Protein AF-A0A967PWU4-F1 (afdb_monomer)

Nearest PDB structures (foldseek):
  6h6x-assembly1_A  TM=9.532E-01  e=5.256E-18  Pelotomaculum thermopropionicum SI
  6h6v-assembly1_C  TM=9.505E-01  e=5.583E-18  Pelotomaculum thermopropionicum SI
  6h6x-assembly1_B  TM=9.467E-01  e=8.023E-18  Pelotomaculum thermopropionicum SI
  2idb-assembly1_A-2  TM=8.814E-01  e=6.885E-13  Escherichia coli K-12
  5m1b-assembly1_B  TM=8.620E-01  e=1.923E-12  Escherichia coli CFT073

Solvent-accessible surface area (backbone atoms only — not comparable to full-atom values): 11303 Å² total; per-residue (Å²): 102,39,45,87,70,61,77,89,38,66,71,46,47,57,44,59,70,40,98,59,45,55,48,72,40,73,45,72,50,76,30,36,64,61,68,49,46,55,34,23,69,37,42,90,64,99,63,64,36,60,58,49,18,11,60,75,67,75,43,81,67,62,62,39,74,49,93,87,29,100,46,82,38,64,63,74,36,20,33,38,43,28,26,36,36,26,59,72,48,59,34,78,28,68,64,40,68,28,56,81,68,45,72,44,75,62,42,78,15,27,24,56,47,78,74,45,74,52,67,46,89,88,55,56,90,60,82,76,62,62,40,37,68,68,39,25,36,34,62,36,24,69,38,40,38,65,56,47,30,57,59,45,30,75,79,37,78,67,42,44,59,46,45,49,63,94,41,52,38,28,33,38,40,39,48,66,78,87,85,56,93,60,52,52,59,54,47,42,54,49,50,40,69,71,37,94,58,34,76,43,64,49,96

Radius of gyration: 19.44 Å; Cα contacts (8 Å, |Δi|>4): 378; chains: 1; bounding box: 46×37×58 Å

pLDDT: mean 94.19, std 4.53, range [63.12, 98.75]

Mean predicted aligned error: 3.79 Å

Sequence (203 aa):
FGFNVNEWRDVGTFWKSREDPDAPFPIALAMGLDPALMIAAGVKTPVDELFIAGAIRGRGIEVCRGRTVDVDIPAAAEIVVEGLLHPAQREMEGPLAEFHGYHGEAWNSPTFEVTCISWRDDPIYQTIIPGWYEHVYIGNVLPREPLLRRFVRHLDPSAEVHIPPYGNGFLALIQIERDNPGTPKNLAMAAMAAHINIRNVIV

Foldseek 3Di:
DFDDDDCPDVLVVVLCPDPDSQDWDKDKDFFPDDVLLLLLVLADDPDPSQVSSCVVVVHGFDWDADPPDRDTHRPPGAKMWIWTWGQNAWDWDDQDAALLRDTDDIDGGTDTDTDDMDGDVPGDGDDDDHNDQVCLCSNAFSNPQVQLQVQLCVLPVQWHKGDDSNCSNQEIEIDGDDDDPCSQVVSQVRSCVRDVRHHYYHD

Secondary structure (DSSP, 8-state):
-B----TTSHHHHHHHTSS-TTS-EEEEEEES--HHHHHHTT--SSS-HHHHHHHHHTSPPPEEE-SSSS-EEETT-SEEEEEEEEEEEEEEE---B-TTSSBPPPEEEEEEEEEEEEE-SS-------TTSHHHHIIIIITTTHHHHHHHHHTT-TT-EEE--GGGTTSEEEEE-----TTHHHHHHHHHHHH-TT--EEE-

Structure (mmCIF, N/CA/C/O backbone):
data_AF-A0A967PWU4-F1
#
_entry.id   AF-A0A967PWU4-F1
#
loop_
_atom_site.group_PDB
_atom_site.id
_atom_site.type_symbol
_atom_site.label_atom_id
_atom_site.label_alt_id
_atom_site.label_comp_id
_atom_site.label_asym_id
_atom_site.label_entity_id
_atom_site.label_seq_id
_atom_site.pdbx_PDB_ins_code
_atom_site.Cartn_x
_atom_site.Cartn_y
_atom_site.Cartn_z
_atom_site.occupancy
_atom_site.B_iso_or_equiv
_atom_site.auth_seq_id
_atom_site.auth_comp_id
_atom_site.auth_asym_id
_atom_site.auth_atom_id
_atom_site.pdbx_PDB_model_num
ATOM 1 N N . PHE A 1 1 ? 15.150 8.644 -14.746 1.00 63.12 1 PHE A N 1
ATOM 2 C CA . PHE A 1 1 ? 13.848 8.921 -14.096 1.00 63.12 1 PHE A CA 1
ATOM 3 C C . PHE A 1 1 ? 13.925 8.408 -12.672 1.00 63.12 1 PHE A C 1
ATOM 5 O O . PHE A 1 1 ? 14.235 7.231 -12.485 1.00 63.12 1 PHE A O 1
ATOM 12 N N . GLY A 1 2 ? 13.709 9.286 -11.690 1.00 77.56 2 GLY A N 1
ATOM 13 C CA . GLY A 1 2 ? 13.723 8.921 -10.276 1.00 77.56 2 GLY A CA 1
ATOM 14 C C . GLY A 1 2 ? 12.474 8.133 -9.882 1.00 77.56 2 GLY A C 1
ATOM 15 O O . GLY A 1 2 ? 11.369 8.443 -10.313 1.00 77.56 2 GLY A O 1
ATOM 16 N N . PHE A 1 3 ? 12.653 7.104 -9.065 1.00 87.50 3 PHE A N 1
ATOM 17 C CA . PHE A 1 3 ? 11.601 6.251 -8.534 1.00 87.50 3 PHE A CA 1
ATOM 18 C C . PHE A 1 3 ? 11.569 6.414 -7.015 1.00 87.50 3 PHE A C 1
ATOM 20 O O . PHE A 1 3 ? 12.494 6.004 -6.305 1.00 87.50 3 PHE A O 1
ATOM 27 N N . ASN A 1 4 ? 10.526 7.077 -6.518 1.00 88.00 4 ASN A N 1
ATOM 28 C CA . ASN A 1 4 ? 10.425 7.424 -5.110 1.00 88.00 4 ASN A CA 1
ATOM 29 C C . ASN A 1 4 ? 10.188 6.169 -4.261 1.00 88.00 4 ASN A C 1
ATOM 31 O O . ASN A 1 4 ? 9.154 5.510 -4.373 1.00 88.00 4 ASN A O 1
ATOM 35 N N . VAL A 1 5 ? 11.143 5.853 -3.389 1.00 85.81 5 VAL A N 1
ATOM 36 C CA . VAL A 1 5 ? 10.981 4.815 -2.369 1.00 85.81 5 VAL A CA 1
ATOM 37 C C . VAL A 1 5 ? 11.255 5.431 -1.022 1.00 85.81 5 VAL A C 1
ATOM 39 O O . VAL A 1 5 ? 12.375 5.836 -0.708 1.00 85.81 5 VAL A O 1
ATOM 42 N N . ASN A 1 6 ? 10.213 5.466 -0.206 1.00 81.31 6 ASN A N 1
ATOM 43 C CA . ASN A 1 6 ? 10.332 5.922 1.160 1.00 81.31 6 ASN A CA 1
ATOM 44 C C . ASN A 1 6 ? 11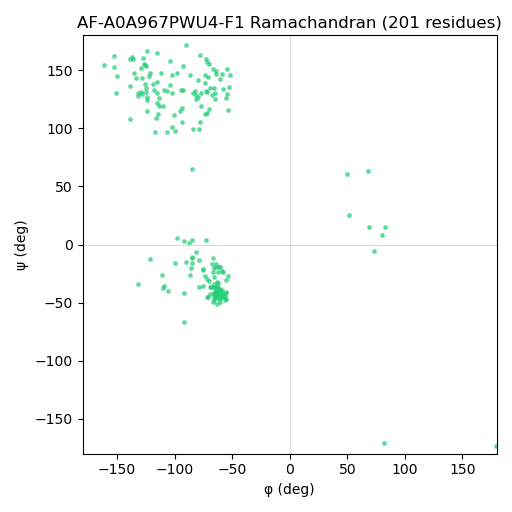.182 4.924 1.969 1.00 81.31 6 ASN A C 1
ATOM 46 O O . ASN A 1 6 ? 10.919 3.720 1.972 1.00 81.31 6 ASN A O 1
ATOM 50 N N . GLU A 1 7 ? 12.198 5.434 2.665 1.00 73.12 7 GLU A N 1
ATOM 51 C CA . GLU A 1 7 ? 13.259 4.644 3.301 1.00 73.12 7 GLU A CA 1
ATOM 52 C C . GLU A 1 7 ? 12.777 3.671 4.384 1.00 73.12 7 GLU A C 1
ATOM 54 O O . GLU A 1 7 ? 13.507 2.734 4.713 1.00 73.12 7 GLU A O 1
ATOM 59 N N . TRP A 1 8 ? 11.571 3.897 4.914 1.00 77.00 8 TRP A N 1
ATOM 60 C CA . TRP A 1 8 ? 10.933 3.108 5.973 1.00 77.00 8 TRP A CA 1
ATOM 61 C C . TRP A 1 8 ? 9.934 2.063 5.450 1.00 77.00 8 TRP A C 1
ATOM 63 O O . TRP A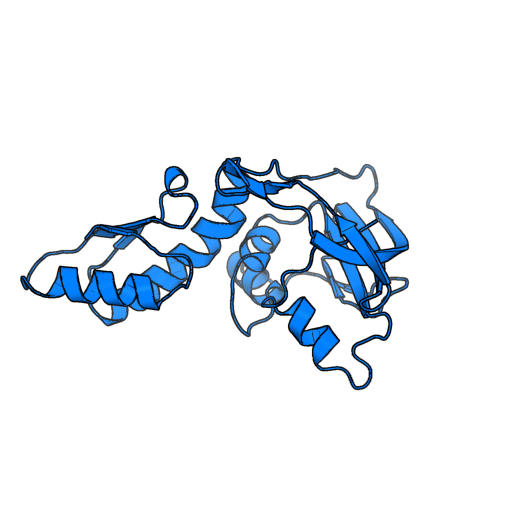 1 8 ? 9.197 1.475 6.247 1.00 77.00 8 TRP A O 1
ATOM 73 N N . ARG A 1 9 ? 9.820 1.896 4.126 1.00 88.12 9 ARG A N 1
ATOM 74 C CA . ARG A 1 9 ? 8.942 0.902 3.488 1.00 88.12 9 ARG A CA 1
ATOM 75 C C . ARG A 1 9 ? 9.690 -0.397 3.222 1.00 88.12 9 ARG A C 1
ATOM 77 O O . ARG A 1 9 ? 10.900 -0.388 3.009 1.00 88.12 9 ARG A O 1
ATOM 84 N N . ASP A 1 10 ? 8.945 -1.496 3.177 1.00 91.12 10 ASP A N 1
ATOM 85 C CA . ASP A 1 10 ? 9.517 -2.844 3.127 1.00 91.12 10 ASP A CA 1
ATOM 86 C C . ASP A 1 10 ? 10.356 -3.090 1.869 1.00 91.12 10 ASP A C 1
ATOM 88 O O . ASP A 1 10 ? 11.413 -3.699 1.969 1.00 91.12 10 ASP A O 1
ATOM 92 N N . VAL A 1 11 ? 10.004 -2.491 0.726 1.00 90.62 11 VAL A N 1
ATOM 93 C CA . VAL A 1 11 ? 10.849 -2.505 -0.487 1.00 90.62 11 VAL A CA 1
ATOM 94 C C . VAL A 1 11 ? 12.253 -1.948 -0.215 1.00 90.62 11 VAL A C 1
ATOM 96 O O . VAL A 1 11 ? 13.251 -2.549 -0.615 1.00 90.62 11 VAL A O 1
ATOM 99 N N . GLY A 1 12 ? 12.342 -0.824 0.503 1.00 89.62 12 GLY A N 1
ATOM 100 C CA . GLY A 1 12 ? 13.620 -0.239 0.903 1.00 89.62 12 GLY A CA 1
ATOM 101 C C . GLY A 1 12 ? 14.371 -1.131 1.892 1.00 89.62 12 GLY A C 1
ATOM 102 O O . GLY A 1 12 ? 15.591 -1.246 1.812 1.00 89.62 12 GLY A O 1
ATOM 103 N N . THR A 1 13 ? 13.655 -1.804 2.795 1.00 90.88 13 THR A N 1
ATOM 104 C CA . THR A 1 13 ? 14.232 -2.810 3.700 1.00 90.88 13 THR A CA 1
ATOM 105 C C . THR A 1 13 ? 14.804 -4.000 2.926 1.00 90.88 13 THR A C 1
ATOM 107 O O . THR A 1 13 ? 15.929 -4.417 3.201 1.00 90.88 13 THR A O 1
ATOM 110 N N . PHE A 1 14 ? 14.077 -4.522 1.934 1.00 91.25 14 PHE A N 1
ATOM 111 C CA . PHE A 1 14 ? 14.482 -5.690 1.153 1.00 91.25 14 PHE A CA 1
ATOM 112 C C . PHE A 1 14 ? 15.792 -5.451 0.418 1.00 91.25 14 PHE A C 1
ATOM 114 O O . PHE A 1 14 ? 16.715 -6.251 0.573 1.00 91.25 14 PHE A O 1
ATOM 121 N N . TRP A 1 15 ? 15.938 -4.341 -0.309 1.00 90.19 15 TRP A N 1
ATOM 122 C CA . TRP A 1 15 ? 17.206 -4.100 -0.995 1.00 90.19 15 TRP A CA 1
ATOM 123 C C . TRP A 1 15 ? 18.347 -3.809 -0.014 1.00 90.19 15 TRP A C 1
ATOM 125 O O . TRP A 1 15 ? 19.457 -4.282 -0.238 1.00 90.19 15 TRP A O 1
ATOM 135 N N . LYS A 1 16 ? 18.090 -3.091 1.095 1.00 91.31 16 LYS A N 1
ATOM 136 C CA . LYS A 1 16 ? 19.123 -2.759 2.098 1.00 91.31 16 LYS A CA 1
ATOM 137 C C . LYS A 1 16 ? 19.630 -3.994 2.839 1.00 91.31 16 LYS A C 1
ATOM 139 O O . LYS A 1 16 ? 20.727 -3.963 3.381 1.00 91.31 16 LYS A O 1
ATOM 144 N N . SER A 1 17 ? 18.828 -5.056 2.888 1.00 92.56 17 SER A N 1
ATOM 145 C CA . SER A 1 17 ? 19.173 -6.316 3.555 1.00 92.56 17 SER A CA 1
ATOM 146 C C . SER A 1 17 ? 20.052 -7.257 2.722 1.00 92.56 17 SER A C 1
ATOM 148 O O . SER A 1 17 ? 20.488 -8.289 3.231 1.00 92.56 17 SER A O 1
ATOM 150 N N . ARG A 1 18 ? 20.305 -6.930 1.448 1.00 93.69 18 ARG A N 1
ATOM 151 C CA . ARG A 1 18 ? 21.159 -7.726 0.556 1.00 93.69 18 ARG A CA 1
ATOM 152 C C . ARG A 1 18 ? 22.631 -7.582 0.940 1.00 93.69 18 ARG A C 1
ATOM 154 O O . ARG A 1 18 ? 23.023 -6.610 1.575 1.00 93.69 18 ARG A O 1
ATOM 161 N N . GLU A 1 19 ? 23.444 -8.544 0.505 1.00 95.44 19 GLU A N 1
ATOM 162 C CA . GLU A 1 19 ? 24.902 -8.507 0.693 1.00 95.44 19 GLU A CA 1
ATOM 163 C C . GLU A 1 19 ? 25.539 -7.264 0.054 1.00 95.44 19 GLU A C 1
ATOM 165 O O . GLU A 1 19 ? 26.411 -6.644 0.657 1.00 95.44 19 GLU A O 1
ATOM 170 N N . ASP A 1 20 ? 25.045 -6.873 -1.124 1.00 95.62 20 ASP A N 1
ATOM 171 C CA . ASP A 1 20 ? 25.377 -5.613 -1.789 1.00 95.62 20 ASP A CA 1
ATOM 172 C C . ASP A 1 20 ? 24.110 -4.740 -1.918 1.00 95.62 20 ASP A C 1
ATOM 174 O O . ASP A 1 20 ? 23.299 -4.953 -2.830 1.00 95.62 20 ASP A O 1
ATOM 178 N N . PRO A 1 21 ? 23.896 -3.789 -0.986 1.00 93.69 21 PRO A N 1
ATOM 179 C CA . PRO A 1 21 ? 22.768 -2.858 -1.017 1.00 93.69 21 PRO A CA 1
ATOM 180 C C . PRO A 1 21 ? 22.778 -1.867 -2.186 1.00 93.69 21 PRO A C 1
ATOM 182 O O . PRO A 1 21 ? 21.728 -1.298 -2.491 1.00 93.69 21 PRO A O 1
ATOM 185 N N . ASP A 1 22 ? 23.936 -1.639 -2.809 1.00 94.12 22 ASP A N 1
ATOM 186 C CA . ASP A 1 22 ? 24.108 -0.684 -3.907 1.00 94.12 22 ASP A CA 1
ATOM 187 C C . ASP A 1 22 ? 23.877 -1.336 -5.279 1.00 94.12 22 ASP A C 1
ATOM 189 O O . ASP A 1 22 ? 23.657 -0.638 -6.276 1.00 94.12 22 ASP A O 1
ATOM 193 N N . ALA A 1 23 ? 23.868 -2.673 -5.333 1.00 95.31 23 ALA A N 1
ATOM 194 C CA . ALA A 1 23 ? 23.586 -3.433 -6.540 1.00 95.31 23 ALA A CA 1
ATOM 195 C C . ALA A 1 23 ? 22.145 -3.221 -7.051 1.00 95.31 23 ALA A C 1
ATOM 197 O O . ALA A 1 23 ? 21.205 -3.088 -6.255 1.00 95.31 23 ALA A O 1
ATOM 198 N N . PRO A 1 24 ? 21.925 -3.302 -8.381 1.00 95.88 24 PRO A N 1
ATOM 199 C CA . PRO A 1 24 ? 20.594 -3.189 -8.969 1.00 95.88 24 PRO A CA 1
ATOM 200 C C . PRO A 1 24 ? 19.593 -4.162 -8.326 1.00 95.88 24 PRO A C 1
ATOM 202 O O . PRO A 1 24 ? 19.911 -5.330 -8.062 1.00 95.88 24 PRO A O 1
ATOM 205 N N . PHE A 1 25 ? 18.388 -3.674 -8.032 1.00 96.12 25 PHE A N 1
ATOM 206 C CA . PHE A 1 25 ? 17.324 -4.398 -7.339 1.00 96.12 25 PHE A CA 1
ATOM 207 C C . PHE A 1 25 ? 16.134 -4.646 -8.279 1.00 96.12 25 PHE A C 1
ATOM 209 O O . PHE A 1 25 ? 15.551 -3.680 -8.777 1.00 96.12 25 PHE A O 1
ATOM 216 N N . PRO A 1 26 ? 15.768 -5.912 -8.554 1.00 96.62 26 PRO A N 1
ATOM 217 C CA . PRO A 1 26 ? 14.697 -6.230 -9.491 1.00 96.62 26 PRO A CA 1
ATOM 218 C C . PRO A 1 26 ? 13.323 -5.883 -8.911 1.00 96.62 26 PRO A C 1
ATOM 220 O O . PRO A 1 26 ? 13.003 -6.274 -7.790 1.00 96.62 26 PRO A O 1
ATOM 223 N N . ILE A 1 27 ? 12.499 -5.185 -9.693 1.00 96.44 27 ILE A N 1
ATOM 224 C CA . ILE A 1 27 ? 11.109 -4.866 -9.346 1.00 96.44 27 ILE A CA 1
ATOM 225 C C . ILE A 1 27 ? 10.186 -5.023 -10.559 1.00 96.44 27 ILE A C 1
ATOM 227 O O . ILE A 1 27 ? 10.624 -4.955 -11.710 1.00 96.44 27 ILE A O 1
ATOM 231 N N . ALA A 1 28 ? 8.890 -5.177 -10.289 1.00 97.44 28 ALA A N 1
ATOM 232 C CA . ALA A 1 28 ? 7.832 -5.105 -11.288 1.00 97.44 28 ALA A CA 1
ATOM 233 C C . ALA A 1 28 ? 6.735 -4.138 -10.822 1.00 97.44 28 ALA A C 1
ATOM 235 O O . ALA A 1 28 ? 6.256 -4.222 -9.691 1.00 97.44 28 ALA A O 1
ATOM 236 N N . LEU A 1 29 ? 6.336 -3.219 -11.698 1.00 97.25 29 LEU A N 1
ATOM 237 C CA . LEU A 1 29 ? 5.246 -2.273 -11.481 1.00 97.25 29 LEU A CA 1
ATOM 238 C C . LEU A 1 29 ? 4.009 -2.780 -12.210 1.00 97.25 29 LEU A C 1
ATOM 240 O O . LEU A 1 29 ? 3.982 -2.781 -13.439 1.00 97.25 29 LEU A O 1
ATOM 244 N N . ALA A 1 30 ? 2.994 -3.201 -11.463 1.00 97.88 30 ALA A N 1
ATOM 245 C CA . ALA A 1 30 ? 1.737 -3.681 -12.023 1.00 97.88 30 ALA A CA 1
ATOM 246 C C . ALA A 1 30 ? 0.645 -2.604 -11.914 1.00 97.88 30 ALA A C 1
ATOM 248 O O . ALA A 1 30 ? 0.431 -2.026 -10.848 1.00 97.88 30 ALA A O 1
ATOM 249 N N . MET A 1 31 ? -0.044 -2.335 -13.021 1.00 98.38 31 MET A N 1
ATOM 250 C CA . MET A 1 31 ? -1.093 -1.322 -13.163 1.00 98.38 31 MET A CA 1
ATOM 251 C C . MET A 1 31 ? -2.380 -1.960 -13.689 1.00 98.38 31 MET A C 1
ATOM 253 O O . MET A 1 31 ? -2.333 -2.977 -14.381 1.00 98.38 31 MET A O 1
ATOM 257 N N . GLY A 1 32 ? -3.528 -1.354 -13.371 1.00 97.81 32 GLY A N 1
ATOM 258 C CA . GLY A 1 32 ? -4.834 -1.933 -13.696 1.00 97.81 32 GLY A CA 1
ATOM 259 C C . GLY A 1 32 ? -5.078 -3.199 -12.883 1.00 97.81 32 GLY A C 1
ATOM 260 O O . GLY A 1 32 ? -5.106 -4.303 -13.418 1.00 97.81 32 GLY A O 1
ATOM 261 N N . LEU A 1 33 ? -5.147 -3.045 -11.562 1.00 97.44 33 LEU A N 1
ATOM 262 C CA . LEU A 1 33 ? -5.240 -4.161 -10.625 1.00 97.44 33 LEU A CA 1
ATOM 263 C C . LEU A 1 33 ? -6.659 -4.307 -10.083 1.00 97.44 33 LEU A C 1
ATOM 265 O O . LEU A 1 33 ? -7.434 -3.355 -10.021 1.00 97.44 33 LEU A O 1
ATOM 269 N N . ASP A 1 34 ? -6.972 -5.509 -9.599 1.00 96.62 34 ASP A N 1
ATOM 270 C CA . ASP A 1 34 ? -8.144 -5.719 -8.757 1.00 96.62 34 ASP A CA 1
ATOM 271 C C . ASP A 1 34 ? -8.091 -4.740 -7.552 1.00 96.62 34 ASP A C 1
ATOM 273 O O . ASP A 1 34 ? -7.078 -4.705 -6.847 1.00 96.62 34 ASP A O 1
ATOM 277 N N . PRO A 1 35 ? -9.159 -3.973 -7.248 1.00 95.44 35 PRO A N 1
ATOM 278 C CA . PRO A 1 35 ? -9.165 -3.035 -6.122 1.00 95.44 35 PRO A CA 1
ATOM 279 C C . PRO A 1 35 ? -8.778 -3.647 -4.765 1.00 95.44 35 PRO A C 1
ATOM 281 O O . PRO A 1 35 ? -8.249 -2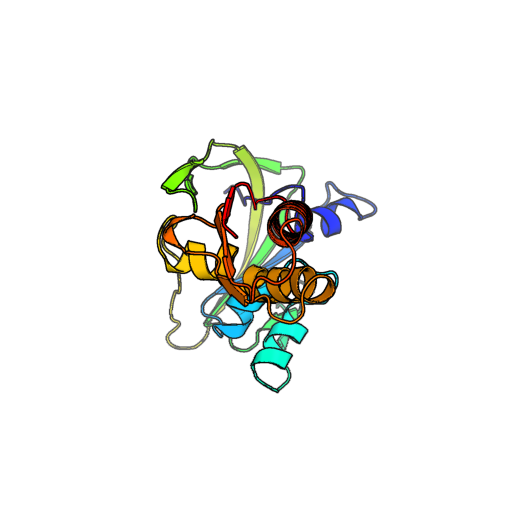.943 -3.908 1.00 95.44 35 PRO A O 1
ATOM 284 N N . ALA A 1 36 ? -9.000 -4.950 -4.546 1.00 96.31 36 ALA A N 1
ATOM 285 C CA . ALA A 1 36 ? -8.545 -5.630 -3.333 1.00 96.31 36 ALA A CA 1
ATOM 286 C C . ALA A 1 36 ? -7.015 -5.673 -3.224 1.00 96.31 36 ALA A C 1
ATOM 288 O O . ALA A 1 36 ? -6.498 -5.516 -2.121 1.00 96.31 36 ALA A O 1
ATOM 289 N N . LEU A 1 37 ? -6.298 -5.832 -4.344 1.00 97.19 37 LEU A N 1
ATOM 290 C CA . LEU A 1 37 ? -4.835 -5.745 -4.382 1.00 97.19 37 LEU A CA 1
ATOM 291 C C . LEU A 1 37 ? -4.362 -4.334 -4.053 1.00 97.19 37 LEU A C 1
ATOM 293 O O . LEU A 1 37 ? -3.442 -4.171 -3.260 1.00 97.19 37 LEU A O 1
ATOM 297 N N . MET A 1 38 ? -5.027 -3.316 -4.601 1.00 96.25 38 MET A N 1
ATOM 298 C CA . MET A 1 38 ? -4.678 -1.922 -4.321 1.00 96.25 38 MET A CA 1
ATOM 299 C C . MET A 1 38 ? -4.865 -1.571 -2.840 1.00 96.25 38 MET A C 1
ATOM 301 O O . MET A 1 38 ? -4.004 -0.931 -2.245 1.00 96.25 38 MET A O 1
ATOM 305 N N . ILE A 1 39 ? -5.965 -2.022 -2.226 1.00 95.62 39 ILE A N 1
ATOM 306 C CA . ILE A 1 39 ? -6.215 -1.844 -0.788 1.00 95.62 39 ILE A CA 1
ATOM 307 C C . ILE A 1 39 ? -5.174 -2.608 0.036 1.00 95.62 39 ILE A C 1
ATOM 309 O O . ILE A 1 39 ? -4.622 -2.051 0.983 1.00 95.62 39 ILE A O 1
ATOM 313 N N . ALA A 1 40 ? -4.900 -3.866 -0.321 1.00 96.31 40 ALA A N 1
ATOM 314 C CA . ALA A 1 40 ? -3.940 -4.709 0.381 1.00 96.31 40 ALA A CA 1
ATOM 315 C C . ALA A 1 40 ? -2.521 -4.126 0.353 1.00 96.31 40 ALA A C 1
ATOM 317 O O . ALA A 1 40 ? -1.885 -4.081 1.400 1.00 96.31 40 ALA A O 1
ATOM 318 N N . ALA A 1 41 ? -2.078 -3.589 -0.788 1.00 94.88 41 ALA A N 1
ATOM 319 C CA . ALA A 1 41 ? -0.776 -2.933 -0.954 1.00 94.88 41 ALA A CA 1
ATOM 320 C C . ALA A 1 41 ? -0.577 -1.704 -0.040 1.00 94.88 41 ALA A C 1
ATOM 322 O O . ALA A 1 41 ? 0.547 -1.260 0.188 1.00 94.88 41 ALA A O 1
ATOM 323 N N . GLY A 1 42 ? -1.662 -1.129 0.491 1.00 92.38 42 GLY A N 1
ATOM 324 C CA . GLY A 1 42 ? -1.604 -0.046 1.473 1.00 92.38 42 GLY A CA 1
ATOM 325 C C . GLY A 1 42 ? -1.444 -0.514 2.927 1.00 92.38 42 GLY A C 1
ATOM 326 O O . GLY A 1 42 ? -1.221 0.320 3.813 1.00 92.38 42 GLY A O 1
ATOM 327 N N . VAL A 1 43 ? -1.594 -1.813 3.208 1.00 92.44 43 VAL A N 1
ATOM 328 C CA . VAL A 1 43 ? -1.591 -2.374 4.567 1.00 92.44 43 VAL A CA 1
ATOM 329 C C . VAL A 1 43 ? -0.159 -2.547 5.056 1.00 92.44 43 VAL A C 1
ATOM 331 O O . VAL A 1 43 ? 0.662 -3.170 4.403 1.00 92.44 43 VAL A O 1
ATOM 334 N N . LYS A 1 44 ? 0.145 -2.034 6.253 1.00 87.44 44 LYS A N 1
ATOM 335 C CA . LYS A 1 44 ? 1.458 -2.224 6.883 1.00 87.44 44 LYS A CA 1
ATOM 336 C C . LYS A 1 44 ? 1.434 -3.441 7.807 1.00 87.44 44 LYS A C 1
ATOM 338 O O . LYS A 1 44 ? 0.871 -3.370 8.899 1.00 87.44 44 LYS A O 1
ATOM 343 N N . THR A 1 45 ? 2.038 -4.544 7.381 1.00 88.94 45 THR A N 1
ATOM 344 C CA . THR A 1 45 ? 2.053 -5.823 8.109 1.00 88.94 45 THR A CA 1
ATOM 345 C C . THR A 1 45 ? 3.191 -6.711 7.593 1.00 88.94 45 THR A C 1
ATOM 347 O O . THR A 1 45 ? 3.566 -6.571 6.439 1.00 88.94 45 THR A O 1
ATOM 350 N N . PRO A 1 46 ? 3.737 -7.650 8.389 1.00 89.75 46 PRO A N 1
ATOM 351 C CA . PRO A 1 46 ? 4.738 -8.612 7.906 1.00 89.75 46 PRO A CA 1
ATOM 352 C C . PRO A 1 46 ? 4.169 -9.708 6.981 1.00 89.75 46 PRO A C 1
ATOM 354 O O . PRO A 1 46 ? 4.875 -10.654 6.644 1.00 89.75 46 PRO A O 1
ATOM 357 N N . VAL A 1 47 ? 2.879 -9.644 6.647 1.00 93.56 47 VAL A N 1
ATOM 358 C CA . VAL A 1 47 ? 2.195 -10.619 5.790 1.00 93.56 47 VAL A CA 1
ATOM 359 C C . VAL A 1 47 ? 2.206 -10.095 4.362 1.00 93.56 47 VAL A C 1
ATOM 361 O O . VAL A 1 47 ? 1.824 -8.950 4.154 1.00 93.56 47 VAL A O 1
ATOM 364 N N . ASP A 1 48 ? 2.565 -10.951 3.408 1.00 95.19 48 ASP A N 1
ATOM 365 C CA . ASP A 1 48 ? 2.503 -10.634 1.979 1.00 95.19 48 ASP A CA 1
ATOM 366 C C . ASP A 1 48 ? 1.083 -10.193 1.572 1.00 95.19 48 ASP A C 1
ATOM 368 O O . ASP A 1 48 ? 0.071 -10.860 1.836 1.00 95.19 48 ASP A O 1
ATOM 372 N N . GLU A 1 49 ? 1.017 -9.022 0.949 1.00 96.38 49 GLU A N 1
ATOM 373 C CA . GLU A 1 49 ? -0.195 -8.319 0.564 1.00 96.38 49 GLU A CA 1
ATOM 374 C C . GLU A 1 49 ? -1.042 -9.104 -0.447 1.00 96.38 49 GLU A C 1
ATOM 376 O O . GLU A 1 49 ? -2.269 -8.951 -0.464 1.00 96.38 49 GLU A O 1
ATOM 381 N N . LEU A 1 50 ? -0.453 -10.022 -1.220 1.00 97.19 50 LEU A N 1
ATOM 382 C CA . LEU A 1 50 ? -1.197 -10.943 -2.085 1.00 97.19 50 LEU A CA 1
ATOM 383 C C . LEU A 1 50 ? -2.126 -11.856 -1.274 1.00 97.19 50 LEU A C 1
ATOM 385 O O . LEU A 1 50 ? -3.264 -12.102 -1.689 1.00 97.19 50 LEU A O 1
ATOM 389 N N . PHE A 1 51 ? -1.704 -12.313 -0.089 1.00 97.12 51 PHE A N 1
ATOM 390 C CA . PHE A 1 51 ? -2.570 -13.104 0.792 1.00 97.12 51 PHE A CA 1
ATOM 391 C C . PHE A 1 51 ? -3.706 -12.270 1.370 1.00 97.12 51 PHE A C 1
ATOM 393 O O . PHE A 1 51 ? -4.824 -12.767 1.503 1.00 97.12 51 PHE A O 1
ATOM 400 N N . ILE A 1 52 ? -3.452 -11.001 1.689 1.00 96.88 52 ILE A N 1
ATOM 401 C CA . ILE A 1 52 ? -4.479 -10.086 2.201 1.00 96.88 52 ILE A CA 1
ATOM 402 C C . ILE A 1 52 ? -5.531 -9.836 1.120 1.00 96.88 52 ILE A C 1
ATOM 404 O O . ILE A 1 52 ? -6.727 -9.975 1.380 1.00 96.88 52 ILE A O 1
ATOM 408 N N . ALA A 1 53 ? -5.099 -9.536 -0.106 1.00 97.56 53 ALA A N 1
ATOM 409 C CA . ALA A 1 53 ? -5.991 -9.375 -1.248 1.00 97.56 53 ALA A CA 1
ATOM 410 C C . ALA A 1 53 ? -6.805 -10.650 -1.510 1.00 97.56 53 ALA A C 1
ATOM 412 O O . ALA A 1 53 ? -8.020 -10.583 -1.724 1.00 97.56 53 ALA A O 1
ATOM 413 N N . GLY A 1 54 ? -6.162 -11.817 -1.420 1.00 97.81 54 GLY A N 1
ATOM 414 C CA . GLY A 1 54 ? -6.833 -13.103 -1.561 1.00 97.81 54 GLY A CA 1
ATOM 415 C C . GLY A 1 54 ? -7.864 -13.368 -0.459 1.00 97.81 54 GLY A C 1
ATOM 416 O O . GLY A 1 54 ? -8.971 -13.826 -0.739 1.00 97.81 54 GLY A O 1
ATOM 417 N N . ALA A 1 55 ? -7.560 -12.998 0.787 1.00 96.88 55 ALA A N 1
ATOM 418 C CA . ALA A 1 55 ? -8.495 -13.086 1.907 1.00 96.88 55 ALA A CA 1
ATOM 419 C C . ALA A 1 55 ? -9.709 -12.160 1.719 1.00 96.88 55 ALA A C 1
ATOM 421 O O . ALA A 1 55 ? -10.837 -12.588 1.954 1.00 96.88 55 ALA A O 1
ATOM 422 N N . ILE A 1 56 ? -9.504 -10.931 1.227 1.00 96.12 56 ILE A N 1
ATOM 423 C CA . ILE A 1 56 ? -10.594 -9.998 0.879 1.00 96.12 56 ILE A CA 1
ATOM 424 C C . ILE A 1 56 ? -11.488 -10.591 -0.220 1.00 96.12 56 ILE A C 1
ATOM 426 O O . ILE A 1 56 ? -12.708 -10.425 -0.189 1.00 96.12 56 ILE A O 1
ATOM 430 N N . ARG A 1 57 ? -10.898 -11.278 -1.204 1.00 96.81 57 ARG A N 1
ATOM 431 C CA . ARG A 1 57 ? -11.624 -11.895 -2.325 1.00 96.81 57 ARG A CA 1
ATOM 432 C C . ARG A 1 57 ? -12.186 -13.285 -2.019 1.00 96.81 57 ARG A C 1
ATOM 434 O O . ARG A 1 57 ? -12.977 -13.786 -2.814 1.00 96.81 57 ARG A O 1
ATOM 441 N N . GLY A 1 58 ? -11.793 -13.909 -0.908 1.00 97.75 58 GLY A N 1
ATOM 442 C CA . GLY A 1 58 ? -12.153 -15.287 -0.560 1.00 97.75 58 GLY A CA 1
ATOM 443 C C . GLY A 1 58 ? -11.515 -16.355 -1.461 1.00 97.75 58 GLY A C 1
ATOM 444 O O . GLY A 1 58 ? -11.969 -17.497 -1.466 1.00 97.75 58 GLY A O 1
ATOM 445 N N . ARG A 1 59 ? -10.490 -15.998 -2.244 1.00 97.19 59 ARG A N 1
ATOM 446 C CA . ARG A 1 59 ? -9.771 -16.887 -3.172 1.00 97.19 59 ARG A CA 1
ATOM 447 C C . ARG A 1 59 ? -8.336 -16.405 -3.364 1.00 97.19 59 ARG A C 1
ATOM 449 O O . ARG A 1 59 ? -8.085 -15.212 -3.256 1.00 97.19 59 ARG A O 1
ATOM 456 N N . GLY A 1 60 ? -7.412 -17.310 -3.683 1.00 96.44 60 GLY A N 1
ATOM 457 C CA . GLY A 1 60 ? -6.027 -16.937 -3.987 1.00 96.44 60 GLY A CA 1
ATOM 458 C C . GLY A 1 60 ? -5.929 -15.961 -5.165 1.00 96.44 60 GLY A C 1
ATOM 459 O O . GLY A 1 60 ? -6.741 -16.016 -6.094 1.00 96.44 60 GLY A O 1
ATOM 460 N N . ILE A 1 61 ? -4.939 -15.069 -5.112 1.00 97.94 61 ILE A N 1
ATOM 461 C CA . ILE A 1 61 ? -4.586 -14.208 -6.241 1.00 97.94 61 ILE A CA 1
ATOM 462 C C . ILE A 1 61 ? -3.710 -15.013 -7.195 1.00 97.94 61 ILE A C 1
ATOM 464 O O . ILE A 1 61 ? -2.694 -15.573 -6.791 1.00 97.94 61 ILE A O 1
ATOM 468 N N . GLU A 1 62 ? -4.118 -15.083 -8.457 1.00 97.88 62 GLU A N 1
ATOM 469 C CA . GLU A 1 62 ? -3.314 -15.712 -9.499 1.00 97.88 62 GLU A CA 1
ATOM 470 C C . GLU A 1 62 ? -2.123 -14.821 -9.851 1.00 97.88 62 GLU A C 1
ATOM 472 O O . GLU A 1 62 ? -2.277 -13.619 -10.095 1.00 97.88 62 GLU A O 1
ATOM 477 N N . VAL A 1 63 ? -0.941 -15.429 -9.902 1.00 98.19 63 VAL A N 1
ATOM 478 C CA . VAL A 1 63 ? 0.315 -14.760 -10.238 1.00 98.19 63 VAL A CA 1
ATOM 479 C C . VAL A 1 63 ? 1.016 -15.463 -11.394 1.00 98.19 63 VAL A C 1
ATOM 481 O O . VAL A 1 63 ? 0.825 -16.658 -11.624 1.00 98.19 63 VAL A O 1
ATOM 484 N N . CYS A 1 64 ? 1.833 -14.716 -12.124 1.00 97.44 64 CYS A N 1
ATOM 485 C CA . CYS A 1 64 ? 2.767 -15.222 -13.121 1.00 97.44 64 CYS A CA 1
ATOM 486 C C . CYS A 1 64 ? 4.173 -14.672 -12.847 1.00 97.44 64 CYS A C 1
ATOM 488 O O . CYS A 1 64 ? 4.332 -13.680 -12.135 1.00 97.44 64 CYS A O 1
ATOM 490 N N . ARG A 1 65 ? 5.202 -15.323 -13.400 1.00 97.81 65 ARG A N 1
ATOM 491 C CA . ARG A 1 65 ? 6.584 -14.853 -13.253 1.00 97.81 65 ARG A CA 1
ATOM 492 C C . ARG A 1 65 ? 6.875 -13.715 -14.227 1.00 97.81 65 ARG A C 1
ATOM 494 O O . ARG A 1 65 ? 6.439 -13.778 -15.379 1.00 97.81 65 ARG A O 1
ATOM 501 N N . GLY A 1 66 ? 7.646 -12.727 -13.773 1.00 97.44 66 GLY A N 1
ATOM 502 C CA . GLY A 1 66 ? 8.244 -11.720 -14.649 1.00 97.44 66 GLY A CA 1
ATOM 503 C C . GLY A 1 66 ? 9.067 -12.341 -15.783 1.00 97.44 66 GLY A C 1
ATOM 504 O O . GLY A 1 66 ? 9.597 -13.450 -15.671 1.00 97.44 66 GLY A O 1
ATOM 505 N N . ARG A 1 67 ? 9.146 -11.632 -16.909 1.00 97.44 67 ARG A N 1
ATOM 506 C CA . ARG A 1 67 ? 9.912 -12.028 -18.098 1.00 97.44 67 ARG A CA 1
ATOM 507 C C . ARG A 1 67 ? 11.404 -11.745 -17.959 1.00 97.44 67 ARG A C 1
ATOM 509 O O . ARG A 1 67 ? 12.212 -12.508 -18.484 1.00 97.44 67 ARG A O 1
ATOM 516 N N . THR A 1 68 ? 11.763 -10.639 -17.317 1.00 98.00 68 THR A N 1
ATOM 517 C CA . THR A 1 68 ? 13.142 -10.155 -17.151 1.00 98.00 68 THR A CA 1
ATOM 518 C C . THR A 1 68 ? 13.542 -10.006 -15.688 1.00 98.00 68 THR A C 1
ATOM 520 O O . THR A 1 68 ? 14.733 -9.871 -15.403 1.00 98.00 68 THR A O 1
ATOM 523 N N . VAL A 1 69 ? 12.583 -10.071 -14.761 1.00 97.25 69 VAL A N 1
ATOM 524 C CA . VAL A 1 69 ? 12.832 -10.082 -13.315 1.00 97.25 69 VAL A CA 1
ATOM 525 C C . VAL A 1 69 ? 12.256 -11.322 -12.643 1.00 97.25 69 VAL A C 1
ATOM 527 O O . VAL A 1 69 ? 11.187 -11.816 -12.993 1.00 97.25 69 VAL A O 1
ATOM 530 N N . ASP A 1 70 ? 12.958 -11.801 -11.621 1.00 95.62 70 ASP A N 1
ATOM 531 C CA . ASP A 1 70 ? 12.557 -12.960 -10.828 1.00 95.62 70 ASP A CA 1
ATOM 532 C C . ASP A 1 70 ? 11.581 -12.530 -9.707 1.00 95.62 70 ASP A C 1
ATOM 534 O O . ASP A 1 70 ? 11.891 -12.599 -8.517 1.00 95.62 70 ASP A O 1
ATOM 538 N N . VAL A 1 71 ? 10.397 -12.041 -10.101 1.00 96.06 71 VAL A N 1
ATOM 539 C CA . VAL A 1 71 ? 9.331 -11.527 -9.213 1.00 96.06 71 VAL A CA 1
ATOM 540 C C . VAL A 1 71 ? 7.967 -12.090 -9.630 1.00 96.06 71 VAL A C 1
ATOM 542 O O . VAL A 1 71 ? 7.709 -12.268 -10.822 1.00 96.06 71 VAL A O 1
ATOM 545 N N . ASP A 1 72 ? 7.103 -12.386 -8.654 1.00 96.94 72 ASP A N 1
ATOM 546 C CA . ASP A 1 72 ? 5.720 -12.804 -8.902 1.00 96.94 72 ASP A CA 1
ATOM 547 C C . ASP A 1 72 ? 4.834 -11.580 -9.130 1.00 96.94 72 ASP A C 1
ATOM 549 O O . ASP A 1 72 ? 4.872 -10.607 -8.377 1.00 96.94 72 ASP A O 1
ATOM 553 N N . ILE A 1 73 ? 4.035 -11.626 -10.191 1.00 97.88 73 ILE A N 1
ATOM 554 C CA . ILE A 1 73 ? 3.253 -10.497 -10.690 1.00 97.88 73 ILE A CA 1
ATOM 555 C C . ILE A 1 73 ? 1.788 -10.927 -10.755 1.00 97.88 73 ILE A C 1
ATOM 557 O O . ILE A 1 73 ? 1.517 -12.019 -11.257 1.00 97.88 73 ILE A O 1
ATOM 561 N N . PRO A 1 74 ? 0.819 -10.111 -10.294 1.00 98.00 74 PRO A N 1
ATOM 562 C CA . PRO A 1 74 ? -0.595 -10.423 -10.466 1.00 98.00 74 PRO A CA 1
ATOM 563 C C . PRO A 1 74 ? -0.918 -10.688 -11.940 1.00 98.00 74 PRO A C 1
ATOM 565 O O . PRO A 1 74 ? -0.840 -9.785 -12.773 1.00 98.00 74 PRO A O 1
ATOM 568 N N . ALA A 1 75 ? -1.326 -11.917 -12.266 1.00 97.62 75 ALA A N 1
ATOM 569 C CA . ALA A 1 75 ? -1.548 -12.355 -13.649 1.00 97.62 75 ALA A CA 1
ATOM 570 C C . ALA A 1 75 ? -2.685 -11.579 -14.339 1.00 97.62 75 ALA A C 1
ATOM 572 O O . ALA A 1 75 ? -2.829 -11.595 -15.565 1.00 97.62 75 ALA A O 1
ATOM 573 N N . ALA A 1 76 ? -3.511 -10.908 -13.532 1.00 96.88 76 ALA A N 1
ATOM 574 C CA . ALA A 1 76 ? -4.622 -10.101 -13.987 1.00 96.88 76 ALA A CA 1
ATOM 575 C C . ALA A 1 76 ? -4.318 -8.614 -14.220 1.00 96.88 76 ALA A C 1
ATOM 577 O O . ALA A 1 76 ? -5.246 -7.888 -14.559 1.00 96.88 76 ALA A O 1
ATOM 578 N N . ALA A 1 77 ? -3.068 -8.171 -14.057 1.00 98.31 77 ALA A N 1
ATOM 579 C CA . ALA A 1 77 ? -2.684 -6.789 -14.331 1.00 98.31 77 ALA A CA 1
ATOM 580 C C . ALA A 1 77 ? -2.928 -6.405 -15.802 1.00 98.31 77 ALA A C 1
ATOM 582 O O . ALA A 1 77 ? -2.693 -7.204 -16.710 1.00 98.31 77 ALA A O 1
ATOM 583 N N . GLU A 1 78 ? -3.367 -5.169 -16.031 1.00 98.56 78 GLU A N 1
ATOM 584 C CA . GLU A 1 78 ? -3.552 -4.603 -17.373 1.00 98.56 78 GLU A CA 1
ATOM 585 C C . GLU A 1 78 ? -2.209 -4.311 -18.045 1.00 98.56 78 GLU A C 1
ATOM 587 O O . GLU A 1 78 ? -2.006 -4.639 -19.216 1.00 98.56 78 GLU A O 1
ATOM 592 N N . ILE A 1 79 ? -1.283 -3.705 -17.294 1.00 98.75 79 ILE A N 1
ATOM 593 C CA . ILE A 1 79 ? 0.046 -3.301 -17.761 1.00 98.75 79 ILE A CA 1
ATOM 594 C C . ILE A 1 79 ? 1.069 -3.619 -16.671 1.00 98.75 79 ILE A C 1
ATOM 596 O O . ILE A 1 79 ? 0.848 -3.336 -15.494 1.00 98.75 79 ILE A O 1
ATOM 600 N N . VAL A 1 80 ? 2.212 -4.168 -17.069 1.00 98.62 80 VAL A N 1
ATOM 601 C CA . VAL A 1 80 ? 3.335 -4.496 -16.191 1.00 98.62 80 VAL A CA 1
ATOM 602 C C . VAL A 1 80 ? 4.6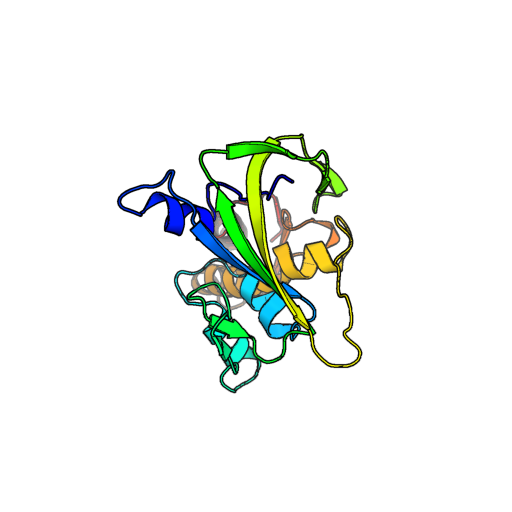14 -3.891 -16.761 1.00 98.62 80 VAL A C 1
ATOM 604 O O . VAL A 1 80 ? 4.937 -4.100 -17.930 1.00 98.62 80 VAL A O 1
ATOM 607 N N . VAL A 1 81 ? 5.357 -3.166 -15.926 1.00 98.38 81 VAL A N 1
ATOM 608 C CA . VAL A 1 81 ? 6.685 -2.625 -16.246 1.00 98.38 81 VAL A CA 1
ATOM 609 C C . VAL A 1 81 ? 7.716 -3.295 -15.345 1.00 98.38 81 VAL A C 1
ATOM 611 O O . VAL A 1 81 ? 7.727 -3.083 -14.135 1.00 98.38 81 VAL A O 1
ATOM 614 N N . GLU A 1 82 ? 8.583 -4.106 -15.934 1.00 98.44 82 GLU A N 1
ATOM 615 C CA . GLU A 1 82 ? 9.661 -4.818 -15.250 1.00 98.44 82 GLU A CA 1
ATOM 616 C C . GLU A 1 82 ? 10.976 -4.057 -15.393 1.00 98.44 82 GLU A C 1
ATOM 618 O O . GLU A 1 82 ? 11.240 -3.425 -16.424 1.00 98.44 82 GLU A O 1
ATOM 623 N N . GLY A 1 83 ? 11.833 -4.136 -14.379 1.00 97.56 83 GLY A N 1
ATOM 624 C CA . GLY A 1 83 ? 13.099 -3.430 -14.436 1.00 97.56 83 GLY A CA 1
ATOM 625 C C . GLY A 1 83 ? 13.983 -3.577 -13.213 1.00 97.56 83 GLY A C 1
ATOM 626 O O . GLY A 1 83 ? 13.706 -4.333 -12.281 1.00 97.56 83 GLY A O 1
ATOM 627 N N . LEU A 1 84 ? 15.064 -2.810 -13.239 1.00 96.69 84 LEU A N 1
ATOM 628 C CA . LEU A 1 84 ? 16.062 -2.748 -12.190 1.00 96.69 84 LEU A CA 1
ATOM 629 C C . LEU A 1 84 ? 16.053 -1.353 -11.576 1.00 96.69 84 LEU A C 1
ATOM 631 O O . LEU A 1 84 ? 16.242 -0.345 -12.253 1.00 96.69 84 LEU A O 1
ATOM 635 N N . LEU A 1 85 ? 15.824 -1.296 -10.274 1.00 95.31 85 LEU A N 1
ATOM 636 C CA . LEU A 1 85 ? 16.002 -0.091 -9.489 1.00 95.31 85 LEU A CA 1
ATOM 637 C C . LEU A 1 85 ? 17.478 0.016 -9.098 1.00 95.31 85 LEU A C 1
ATOM 639 O O . LEU A 1 85 ? 18.035 -0.955 -8.596 1.00 95.31 85 LEU A O 1
ATOM 643 N N . HIS A 1 86 ? 18.111 1.166 -9.317 1.00 95.50 86 HIS A N 1
ATOM 644 C CA . HIS A 1 86 ? 19.537 1.394 -9.063 1.00 95.50 86 HIS A CA 1
ATOM 645 C C . HIS A 1 86 ? 19.733 2.271 -7.816 1.00 95.50 86 HIS A C 1
ATOM 647 O O . HIS A 1 86 ? 19.666 3.498 -7.930 1.00 95.50 86 HIS A O 1
ATOM 653 N N . PRO A 1 87 ? 19.988 1.702 -6.619 1.00 92.81 87 PRO A N 1
ATOM 654 C CA . PRO A 1 87 ? 20.080 2.484 -5.380 1.00 92.81 87 PRO A CA 1
ATOM 655 C C . PRO A 1 87 ? 21.237 3.492 -5.384 1.00 92.81 87 PRO A C 1
ATOM 657 O O . PRO A 1 87 ? 21.077 4.611 -4.891 1.00 92.81 87 PRO A O 1
ATOM 660 N N . ALA A 1 88 ? 22.368 3.123 -5.996 1.00 93.38 88 ALA A N 1
ATOM 661 C CA . ALA A 1 88 ? 23.557 3.967 -6.110 1.00 93.38 88 ALA A CA 1
ATOM 662 C C . ALA A 1 88 ? 23.432 5.086 -7.162 1.00 93.38 88 ALA A C 1
ATOM 664 O O . ALA A 1 88 ? 24.141 6.090 -7.087 1.00 93.38 88 ALA A O 1
A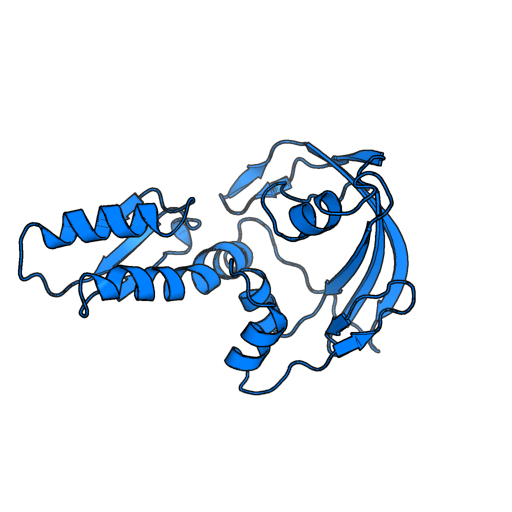TOM 665 N N . GLN A 1 89 ? 22.533 4.941 -8.142 1.00 94.56 89 GLN A N 1
ATOM 666 C CA . GLN A 1 89 ? 22.311 5.937 -9.192 1.00 94.56 89 GLN A CA 1
ATOM 667 C C . GLN A 1 89 ? 21.043 6.721 -8.874 1.00 94.56 89 GLN A C 1
ATOM 669 O O . GLN A 1 89 ? 19.935 6.230 -9.093 1.00 94.56 89 GLN A O 1
ATOM 674 N N . ARG A 1 90 ? 21.196 7.936 -8.343 1.00 92.69 90 ARG A N 1
ATOM 675 C CA . ARG A 1 90 ? 20.070 8.757 -7.884 1.00 92.69 90 ARG A CA 1
ATOM 676 C C . ARG A 1 90 ? 19.931 10.026 -8.714 1.00 92.69 90 ARG A C 1
ATOM 678 O O . ARG A 1 90 ? 20.922 10.675 -9.038 1.00 92.69 90 ARG A O 1
ATOM 685 N N . GLU A 1 91 ? 18.692 10.390 -9.006 1.00 93.56 91 GLU A N 1
ATOM 686 C CA . GLU A 1 91 ? 18.318 11.612 -9.718 1.00 93.56 91 GLU A CA 1
ATOM 687 C C . GLU A 1 91 ? 17.293 12.399 -8.899 1.00 93.56 91 GLU A C 1
ATOM 689 O O . GLU A 1 91 ? 16.559 11.828 -8.089 1.00 93.56 91 GLU A O 1
ATOM 694 N N . MET A 1 92 ? 17.232 13.712 -9.127 1.00 93.12 92 MET A N 1
ATOM 695 C CA . MET A 1 92 ? 16.208 14.561 -8.523 1.00 93.12 92 MET A CA 1
ATOM 696 C C . MET A 1 92 ? 14.819 14.169 -9.048 1.00 93.12 92 MET A C 1
ATOM 698 O O . MET A 1 92 ? 14.608 14.070 -10.256 1.00 93.12 92 MET A O 1
ATOM 702 N N . GLU A 1 93 ? 13.877 13.970 -8.135 1.00 90.56 93 GLU A N 1
ATOM 703 C CA . GLU A 1 93 ? 12.495 13.560 -8.378 1.00 90.56 93 GLU A CA 1
ATOM 704 C C . GLU A 1 93 ? 11.554 14.529 -7.647 1.00 90.56 93 GLU A C 1
ATOM 706 O O . GLU A 1 93 ? 11.885 15.010 -6.565 1.00 90.56 93 GLU A O 1
ATOM 711 N N . GLY A 1 94 ? 10.405 14.852 -8.240 1.00 88.00 94 GLY A N 1
ATOM 712 C CA . GLY A 1 94 ? 9.475 15.854 -7.722 1.00 88.00 94 GLY A CA 1
ATOM 713 C C . GLY A 1 94 ? 9.827 17.315 -8.064 1.00 88.00 94 GLY A C 1
ATOM 714 O O . GLY A 1 94 ? 10.699 17.579 -8.898 1.00 88.00 94 GLY A O 1
ATOM 715 N N . PRO A 1 95 ? 9.127 18.295 -7.457 1.00 90.19 95 PRO A N 1
ATOM 716 C CA . PRO A 1 95 ? 8.092 18.132 -6.429 1.00 90.19 95 PRO A CA 1
ATOM 717 C C . PRO A 1 95 ? 6.826 17.436 -6.957 1.00 90.19 95 PRO A C 1
ATOM 719 O O . PRO A 1 95 ? 6.476 17.561 -8.130 1.00 90.19 95 PRO A O 1
ATOM 722 N N . LEU A 1 96 ? 6.112 16.732 -6.079 1.00 89.56 96 LEU A N 1
ATOM 723 C CA . LEU A 1 96 ? 4.894 15.971 -6.398 1.00 89.56 96 LEU A CA 1
ATO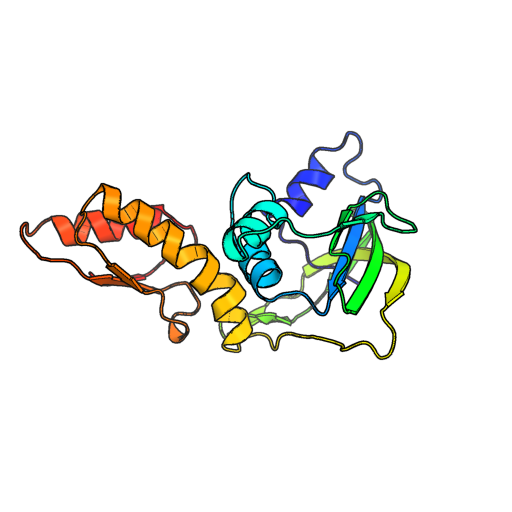M 724 C C . LEU A 1 96 ? 3.719 16.463 -5.559 1.00 89.56 96 LEU A C 1
ATOM 726 O O . LEU A 1 96 ? 3.903 16.875 -4.421 1.00 89.56 96 LEU A O 1
ATOM 730 N N . ALA A 1 97 ? 2.500 16.423 -6.094 1.00 91.38 97 ALA A N 1
ATOM 731 C CA . ALA A 1 97 ? 1.312 16.610 -5.263 1.00 91.38 97 ALA A CA 1
ATOM 732 C C . ALA A 1 97 ? 1.134 15.399 -4.330 1.00 91.38 97 ALA A C 1
ATOM 734 O O . ALA A 1 97 ? 1.229 14.260 -4.780 1.00 91.38 97 ALA A O 1
ATOM 735 N N . GLU A 1 98 ? 0.852 15.642 -3.051 1.00 91.94 98 GLU A N 1
ATOM 736 C CA . GLU A 1 98 ? 0.797 14.607 -2.013 1.00 91.94 98 GLU A CA 1
ATOM 737 C C . GLU A 1 98 ? -0.596 14.422 -1.405 1.00 91.94 98 GLU A C 1
ATOM 739 O O . GLU A 1 98 ? -1.484 15.270 -1.530 1.00 91.94 98 GLU A O 1
ATOM 744 N N . PHE A 1 99 ? -0.796 13.302 -0.700 1.00 92.12 99 PHE A N 1
ATOM 745 C CA . PHE A 1 99 ? -2.091 12.930 -0.101 1.00 92.12 99 PHE A CA 1
ATOM 746 C C . PHE A 1 99 ? -2.653 13.969 0.878 1.00 92.12 99 PHE A C 1
ATOM 748 O O . PHE A 1 99 ? -3.855 14.001 1.116 1.00 92.12 99 PHE A O 1
ATOM 755 N N . HIS A 1 100 ? -1.801 14.812 1.460 1.00 90.38 100 HIS A N 1
ATOM 756 C CA . HIS A 1 100 ? -2.212 15.865 2.387 1.00 90.38 100 HIS A CA 1
ATOM 757 C C . HIS A 1 100 ? -2.653 17.163 1.690 1.00 90.38 100 HIS A C 1
ATOM 759 O O . HIS A 1 100 ? -2.940 18.143 2.374 1.00 90.38 100 HIS A O 1
ATOM 765 N N . GLY A 1 101 ? -2.697 17.190 0.352 1.00 90.31 101 GLY A N 1
ATOM 766 C CA . GLY A 1 101 ? -3.182 18.327 -0.436 1.00 90.31 101 GLY A CA 1
ATOM 767 C C . GLY A 1 101 ? -2.150 19.435 -0.673 1.00 90.31 101 GLY A C 1
ATOM 768 O O . GLY A 1 101 ? -2.521 20.530 -1.084 1.00 90.31 101 GLY A O 1
ATOM 769 N N . TYR A 1 102 ? -0.866 19.161 -0.427 1.00 92.06 102 TYR A N 1
ATOM 770 C CA . TYR A 1 102 ? 0.242 20.087 -0.696 1.00 92.06 102 TYR A CA 1
ATOM 771 C C . TYR A 1 102 ? 1.273 19.416 -1.604 1.00 92.06 102 TYR A C 1
ATOM 773 O O . TYR A 1 102 ? 1.240 18.200 -1.777 1.00 92.06 102 TYR A O 1
ATOM 781 N N . HIS A 1 103 ? 2.197 20.196 -2.161 1.00 93.00 103 HIS A N 1
ATOM 782 C CA . HIS A 1 103 ? 3.350 19.635 -2.854 1.00 93.00 103 HIS A CA 1
ATOM 783 C C . HIS A 1 103 ? 4.390 19.130 -1.848 1.00 93.00 103 HIS A C 1
ATOM 785 O O . HIS A 1 103 ? 4.748 19.854 -0.919 1.00 93.00 103 HIS A O 1
ATOM 791 N N . GLY A 1 104 ? 4.856 17.900 -2.039 1.00 89.50 104 GLY A N 1
ATOM 792 C CA . GLY A 1 104 ? 6.051 17.372 -1.399 1.00 89.50 104 GLY A CA 1
ATOM 793 C C . GLY A 1 104 ? 7.314 18.006 -1.978 1.00 89.50 104 GLY A C 1
ATOM 794 O O . GLY A 1 104 ? 7.318 18.518 -3.101 1.00 89.50 104 GLY A O 1
ATOM 795 N N . GLU A 1 105 ? 8.386 17.984 -1.194 1.00 89.62 105 GLU A N 1
ATOM 796 C CA . GLU A 1 105 ? 9.697 18.461 -1.626 1.00 89.62 105 GLU A CA 1
ATOM 797 C C . GLU A 1 105 ? 10.306 17.526 -2.674 1.00 89.62 105 GLU A C 1
ATOM 799 O O . GLU A 1 105 ? 9.976 16.341 -2.743 1.00 89.62 105 GLU A O 1
ATOM 804 N N . ALA A 1 106 ? 11.206 18.068 -3.494 1.00 90.81 106 ALA A N 1
ATOM 805 C CA . ALA A 1 106 ? 11.976 17.245 -4.410 1.00 90.81 106 ALA A CA 1
ATOM 806 C C . ALA A 1 106 ? 13.005 16.404 -3.632 1.00 90.81 106 ALA A C 1
ATOM 808 O O . ALA A 1 106 ? 13.574 16.865 -2.639 1.00 90.81 106 ALA A O 1
ATOM 809 N N . TRP A 1 107 ? 13.255 15.178 -4.084 1.00 89.00 107 TRP A N 1
ATOM 810 C CA . TRP A 1 107 ? 14.135 14.226 -3.412 1.00 89.00 107 TRP A CA 1
ATOM 811 C C . TRP A 1 107 ? 15.077 13.535 -4.397 1.00 89.00 107 TRP A C 1
ATOM 813 O O . TRP A 1 107 ? 14.712 13.269 -5.538 1.00 89.00 107 TRP A O 1
ATOM 823 N N . ASN A 1 108 ? 16.286 13.190 -3.948 1.00 91.62 108 ASN A N 1
ATOM 824 C CA . ASN A 1 108 ? 17.194 12.358 -4.737 1.00 91.62 108 ASN A CA 1
ATOM 825 C C . ASN A 1 108 ? 16.763 10.892 -4.630 1.00 91.62 108 ASN A C 1
ATOM 827 O O . ASN A 1 108 ? 17.061 10.204 -3.649 1.00 91.62 108 ASN A O 1
ATOM 831 N N . SER A 1 109 ? 16.055 10.416 -5.645 1.00 92.56 109 SER A N 1
ATOM 832 C CA . SER A 1 109 ? 15.461 9.082 -5.694 1.00 92.56 109 SER A CA 1
ATOM 833 C C . SER A 1 109 ? 16.296 8.137 -6.562 1.00 92.56 109 SER A C 1
ATOM 835 O O . SER A 1 109 ? 16.890 8.588 -7.543 1.00 92.56 109 SER A O 1
ATOM 837 N N . PRO A 1 110 ? 16.370 6.834 -6.227 1.00 94.00 110 PRO A N 1
ATOM 838 C CA . PRO A 1 110 ? 16.977 5.826 -7.098 1.00 94.00 110 PRO A CA 1
ATOM 839 C C . PRO A 1 110 ? 16.401 5.879 -8.512 1.00 94.00 110 PRO A C 1
ATOM 841 O O . PRO A 1 110 ? 15.219 6.164 -8.692 1.00 94.00 110 PRO A O 1
ATOM 844 N N . THR A 1 111 ? 17.215 5.597 -9.516 1.00 95.44 111 THR A N 1
ATOM 845 C CA . THR A 1 111 ? 16.760 5.542 -10.909 1.00 95.44 111 THR A CA 1
ATOM 846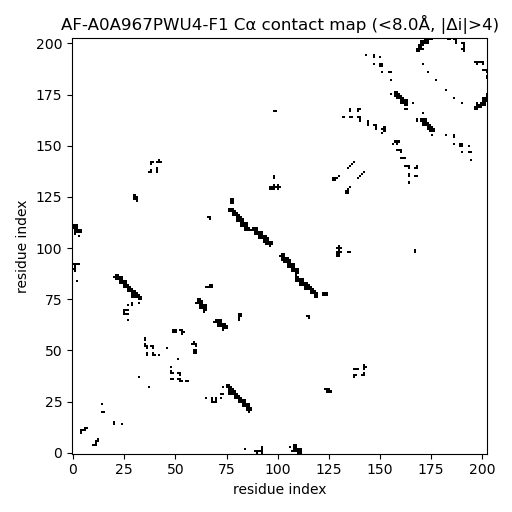 C C . THR A 1 111 ? 16.212 4.164 -11.249 1.00 95.44 111 THR A C 1
ATOM 848 O O . THR A 1 111 ? 16.690 3.152 -10.741 1.00 95.44 111 THR A O 1
ATOM 851 N N . PHE A 1 112 ? 15.191 4.119 -12.102 1.00 95.94 112 PHE A N 1
ATOM 852 C CA . PHE A 1 112 ? 14.584 2.871 -12.560 1.00 95.94 112 PHE A CA 1
ATOM 853 C C . PHE A 1 112 ? 14.907 2.616 -14.034 1.00 95.94 112 PHE A C 1
ATOM 855 O O . PHE A 1 112 ? 14.559 3.417 -14.905 1.00 95.94 112 PHE A O 1
ATOM 862 N N . GLU A 1 113 ? 15.577 1.499 -14.305 1.00 96.62 113 GLU A N 1
ATOM 863 C CA . GLU A 1 113 ? 15.879 1.000 -15.643 1.00 96.62 113 GLU A CA 1
ATOM 864 C C . GLU A 1 113 ? 14.815 -0.013 -16.069 1.00 96.62 113 GLU A C 1
ATOM 866 O O . GLU A 1 113 ? 14.704 -1.093 -15.492 1.00 96.62 113 GLU A O 1
ATOM 871 N N . VAL A 1 114 ? 14.048 0.323 -17.105 1.00 97.88 114 VAL A N 1
ATOM 872 C CA . VAL A 1 114 ? 13.016 -0.561 -17.655 1.00 97.88 114 VAL A CA 1
ATOM 873 C C . VAL A 1 114 ? 13.653 -1.609 -18.562 1.00 97.88 114 VAL A C 1
ATOM 875 O O . VAL A 1 114 ? 14.340 -1.265 -19.522 1.00 97.88 114 VAL A O 1
ATOM 878 N N . THR A 1 115 ? 13.367 -2.883 -18.301 1.00 98.44 115 THR A N 1
ATOM 879 C CA . THR A 1 115 ? 13.868 -4.014 -19.098 1.00 98.44 115 THR A CA 1
ATOM 880 C C . THR A 1 115 ? 12.766 -4.705 -19.900 1.00 98.44 115 THR A C 1
ATOM 882 O O . THR A 1 115 ? 13.044 -5.272 -20.956 1.00 98.44 115 THR A O 1
ATOM 885 N N . CYS A 1 116 ? 11.508 -4.636 -19.453 1.00 98.31 116 CYS A N 1
ATOM 886 C CA . CYS A 1 116 ? 10.362 -5.148 -20.199 1.00 98.31 116 CYS A CA 1
ATOM 887 C C . CYS A 1 116 ? 9.093 -4.348 -19.884 1.00 98.31 116 CYS A C 1
ATOM 889 O O . CYS A 1 116 ? 8.876 -3.921 -18.752 1.00 98.31 116 CYS A O 1
ATOM 891 N N . ILE A 1 117 ? 8.234 -4.176 -20.887 1.00 98.44 117 ILE A N 1
ATOM 892 C CA . ILE A 1 117 ? 6.853 -3.729 -20.701 1.00 98.44 117 ILE A CA 1
ATOM 893 C C . ILE A 1 117 ? 5.964 -4.791 -21.340 1.00 98.44 117 ILE A C 1
ATOM 895 O O . ILE A 1 117 ? 6.167 -5.151 -22.500 1.00 98.44 117 ILE A O 1
ATOM 899 N N . SER A 1 118 ? 4.996 -5.300 -20.585 1.00 98.19 118 SER A N 1
ATOM 900 C CA . SER A 1 118 ? 3.991 -6.246 -21.070 1.00 98.19 118 SER A CA 1
ATOM 901 C C . SER A 1 118 ? 2.590 -5.766 -20.705 1.00 98.19 118 SER A C 1
ATOM 903 O O . SER A 1 118 ? 2.413 -5.005 -19.755 1.00 98.19 118 SER A O 1
ATOM 905 N N . TRP A 1 119 ? 1.598 -6.144 -21.504 1.00 98.44 119 TRP A N 1
ATOM 906 C CA . TRP A 1 119 ? 0.218 -5.696 -21.341 1.00 98.44 119 TRP A CA 1
ATOM 907 C C . TRP A 1 119 ? -0.759 -6.730 -21.904 1.00 98.44 119 TRP A C 1
ATOM 909 O O . TRP A 1 119 ? -0.367 -7.617 -22.669 1.00 98.44 119 TRP A O 1
ATOM 919 N N . ARG A 1 120 ? -2.024 -6.626 -21.495 1.00 97.12 120 ARG A N 1
ATOM 920 C CA . ARG A 1 120 ? -3.153 -7.390 -22.051 1.00 97.12 120 ARG A CA 1
ATOM 921 C C . ARG A 1 120 ? -3.621 -6.806 -23.381 1.00 97.12 120 ARG A C 1
ATOM 923 O O . ARG A 1 120 ? -3.320 -5.658 -23.673 1.00 97.12 120 ARG A O 1
ATOM 930 N N . ASP A 1 121 ? -4.381 -7.563 -24.167 1.00 98.00 121 ASP A N 1
ATOM 931 C CA . ASP A 1 121 ? -5.062 -6.995 -25.338 1.00 98.00 121 ASP A CA 1
ATOM 932 C C . ASP A 1 121 ? -5.988 -5.844 -24.898 1.00 98.00 121 ASP A C 1
ATOM 934 O O . ASP A 1 121 ? -6.708 -5.984 -23.911 1.00 98.00 121 ASP A O 1
ATOM 938 N N . ASP A 1 122 ? -5.940 -4.714 -25.614 1.00 97.75 122 ASP A N 1
ATOM 939 C CA . ASP A 1 122 ? -6.687 -3.478 -25.315 1.00 97.75 122 ASP A CA 1
ATOM 940 C C . ASP A 1 122 ? -6.566 -2.995 -23.847 1.00 97.75 122 ASP A C 1
ATOM 942 O O . ASP A 1 122 ? -7.572 -2.879 -23.141 1.00 97.75 122 ASP A O 1
ATOM 946 N N . PRO A 1 123 ? -5.344 -2.687 -23.364 1.00 98.06 123 PRO A N 1
ATOM 947 C CA . PRO A 1 123 ? -5.099 -2.485 -21.942 1.00 98.06 123 PRO A CA 1
ATOM 948 C C . PRO A 1 123 ? -5.663 -1.158 -21.428 1.00 98.06 123 PRO A C 1
ATOM 950 O O . PRO A 1 123 ? -5.591 -0.115 -22.088 1.00 98.06 123 PRO A O 1
ATOM 953 N N . ILE A 1 124 ? -6.126 -1.166 -20.181 1.00 98.12 124 ILE A N 1
ATOM 954 C CA . ILE A 1 124 ? -6.545 0.035 -19.460 1.00 98.12 124 ILE A CA 1
ATOM 955 C C . ILE A 1 124 ? -5.372 0.582 -18.644 1.00 98.12 124 ILE A C 1
ATOM 957 O O . ILE A 1 124 ? -4.897 -0.033 -17.689 1.00 98.12 124 ILE A O 1
ATOM 961 N N . TYR A 1 125 ? -4.944 1.802 -18.967 1.00 98.06 125 TYR A N 1
ATOM 962 C CA . TYR A 1 125 ? -4.017 2.542 -18.115 1.00 98.06 125 TYR A CA 1
ATOM 963 C C . TYR A 1 125 ? -4.764 3.137 -16.916 1.00 98.06 125 TYR A C 1
ATOM 965 O O . TYR A 1 125 ? -5.490 4.126 -17.041 1.00 98.06 125 TYR A O 1
ATOM 973 N N . GLN A 1 126 ? -4.579 2.534 -15.743 1.00 97.44 126 GLN A N 1
ATOM 974 C CA . GLN A 1 126 ? -5.112 3.046 -14.485 1.00 97.44 126 GLN A CA 1
ATOM 975 C C . GLN A 1 126 ? -4.086 3.944 -13.786 1.00 97.44 126 GLN A C 1
ATOM 977 O O . GLN A 1 126 ? -2.931 3.566 -13.605 1.00 97.44 126 GLN A O 1
ATOM 982 N N . THR A 1 127 ? -4.530 5.112 -13.323 1.00 96.06 127 THR A N 1
ATOM 983 C CA . THR A 1 127 ? -3.738 6.017 -12.482 1.00 96.06 127 THR A CA 1
ATOM 984 C C . THR A 1 127 ? -4.590 6.574 -11.347 1.00 96.06 127 THR A C 1
ATOM 986 O O . THR A 1 127 ? -5.817 6.547 -11.429 1.00 96.06 127 THR A O 1
ATOM 989 N N . ILE A 1 128 ? -3.941 7.082 -10.299 1.00 95.19 128 ILE A N 1
ATOM 990 C CA . ILE A 1 128 ? -4.592 7.699 -9.141 1.00 95.19 128 ILE A CA 1
ATOM 991 C C . ILE A 1 128 ? -4.197 9.170 -9.104 1.00 95.19 128 ILE A C 1
ATOM 993 O O . ILE A 1 128 ? -3.015 9.504 -9.159 1.00 95.19 128 ILE A O 1
ATOM 997 N N . ILE A 1 129 ? -5.186 10.051 -8.962 1.00 94.56 129 ILE A N 1
ATOM 998 C CA . ILE A 1 129 ? -4.951 11.492 -8.834 1.00 94.56 129 ILE A CA 1
ATOM 999 C C . ILE A 1 129 ? -4.461 11.794 -7.407 1.00 94.56 129 ILE A C 1
ATOM 1001 O O . ILE A 1 129 ? -5.205 11.550 -6.447 1.00 94.56 129 ILE A O 1
ATOM 1005 N N . PRO A 1 130 ? -3.244 12.343 -7.226 1.00 93.00 130 PRO A N 1
ATOM 1006 C CA . PRO A 1 130 ? -2.737 12.641 -5.894 1.00 93.00 130 PRO A CA 1
ATOM 1007 C C . PRO A 1 130 ? -3.576 13.700 -5.168 1.00 93.00 130 PRO A C 1
ATOM 1009 O O . PRO A 1 130 ? -4.130 14.603 -5.790 1.00 93.00 130 PRO A O 1
ATOM 1012 N N . GLY A 1 131 ? -3.692 13.585 -3.841 1.00 90.75 131 GLY A N 1
ATOM 1013 C CA . GLY A 1 131 ? -4.493 14.495 -3.016 1.00 90.75 131 GLY A CA 1
ATOM 1014 C C . GLY A 1 131 ? -6.012 14.320 -3.143 1.00 90.75 131 GLY A C 1
ATOM 1015 O O . GLY A 1 131 ? -6.752 14.955 -2.395 1.00 90.75 131 GLY A O 1
ATOM 1016 N N . TRP A 1 132 ? -6.497 13.463 -4.048 1.00 92.50 132 TRP A N 1
ATOM 1017 C CA . TRP A 1 132 ? -7.925 13.180 -4.180 1.00 92.50 132 TRP A CA 1
ATOM 1018 C C . TRP A 1 132 ? -8.379 12.010 -3.303 1.00 92.50 132 TRP A C 1
ATOM 1020 O O . TRP A 1 132 ? -7.572 11.287 -2.713 1.00 92.50 132 TRP A O 1
ATOM 1030 N N . TYR A 1 133 ? -9.697 11.805 -3.233 1.00 92.69 133 TYR A N 1
ATOM 1031 C CA . TYR A 1 133 ? -10.308 10.814 -2.351 1.00 92.69 133 TYR A CA 1
ATOM 1032 C C . TYR A 1 133 ? -9.758 9.400 -2.548 1.00 92.69 133 TYR A C 1
ATOM 1034 O O . TYR A 1 133 ? -9.503 8.733 -1.555 1.00 92.69 133 TYR A O 1
ATOM 1042 N N . GLU A 1 134 ? -9.521 8.945 -3.780 1.00 94.94 134 GLU A N 1
ATOM 1043 C CA . GLU A 1 134 ? -8.980 7.600 -4.027 1.00 94.94 134 GLU A CA 1
ATOM 1044 C C . GLU A 1 134 ? -7.595 7.403 -3.386 1.00 94.94 134 GLU A C 1
ATOM 1046 O O . GLU A 1 134 ? -7.389 6.418 -2.674 1.00 94.94 134 GLU A O 1
ATOM 1051 N N . HIS A 1 135 ? -6.687 8.378 -3.538 1.00 94.88 135 HIS A N 1
ATOM 1052 C CA . HIS A 1 135 ? -5.369 8.353 -2.896 1.00 94.88 135 HIS A CA 1
ATOM 1053 C C . HIS A 1 135 ? -5.508 8.271 -1.367 1.00 94.88 135 HIS A C 1
ATOM 1055 O O . HIS A 1 135 ? -4.853 7.456 -0.713 1.00 94.88 135 HIS A O 1
ATOM 1061 N N . VAL A 1 136 ? -6.407 9.064 -0.778 1.00 95.06 136 VAL A N 1
ATOM 1062 C CA . VAL A 1 136 ? -6.611 9.066 0.676 1.00 95.06 136 VAL A CA 1
ATOM 1063 C C . VAL A 1 136 ? -7.266 7.768 1.161 1.00 95.06 136 VAL A C 1
ATOM 1065 O O . VAL A 1 136 ? -6.826 7.200 2.162 1.00 95.06 136 VAL A O 1
ATOM 1068 N N . TYR A 1 137 ? -8.276 7.258 0.457 1.00 95.56 137 TYR A N 1
ATOM 1069 C CA . TYR A 1 137 ? -8.975 6.035 0.841 1.00 95.56 137 TYR A CA 1
ATOM 1070 C C . TYR A 1 137 ? -8.049 4.823 0.814 1.00 95.56 137 TYR A C 1
ATOM 1072 O O . TYR A 1 137 ? -7.965 4.107 1.813 1.00 95.56 137 TYR A O 1
ATOM 1080 N N . ILE A 1 138 ? -7.328 4.620 -0.290 1.00 94.56 138 ILE A N 1
ATOM 1081 C CA . ILE A 1 138 ? -6.456 3.456 -0.475 1.00 94.56 138 ILE A CA 1
ATOM 1082 C C . ILE A 1 138 ? -5.166 3.590 0.344 1.00 94.56 138 ILE A C 1
ATOM 1084 O O . ILE A 1 138 ? -4.697 2.601 0.890 1.00 94.56 138 ILE A O 1
ATOM 1088 N N . GLY A 1 139 ? -4.605 4.795 0.495 1.00 90.94 139 GLY A N 1
ATOM 1089 C CA . GLY A 1 139 ? -3.335 4.992 1.208 1.00 90.94 139 GLY A CA 1
ATOM 1090 C C . GLY A 1 139 ? -3.456 5.168 2.726 1.00 90.94 139 GLY A C 1
ATOM 1091 O O . GLY A 1 139 ? -2.500 4.903 3.467 1.00 90.94 139 GLY A O 1
ATOM 1092 N N . ASN A 1 140 ? -4.603 5.650 3.218 1.00 92.19 140 ASN A N 1
ATOM 1093 C CA . ASN A 1 140 ? -4.739 6.081 4.611 1.00 92.19 140 ASN A CA 1
ATOM 1094 C C . ASN A 1 140 ? -5.970 5.542 5.349 1.00 92.19 140 ASN A C 1
ATOM 1096 O O . ASN A 1 140 ? -5.864 5.322 6.552 1.00 92.19 140 ASN A O 1
ATOM 1100 N N . VAL A 1 141 ? -7.116 5.348 4.692 1.00 94.88 141 VAL A N 1
ATOM 1101 C CA . VAL A 1 141 ? -8.364 4.980 5.389 1.00 94.88 141 VAL A CA 1
ATOM 1102 C C . VAL A 1 141 ? -8.526 3.464 5.450 1.00 94.88 141 VAL A C 1
ATOM 1104 O O . VAL A 1 141 ? -8.426 2.870 6.524 1.00 94.88 141 VAL A O 1
ATOM 1107 N N . LEU A 1 142 ? -8.711 2.825 4.293 1.00 95.19 142 LEU A N 1
ATOM 1108 C CA . LEU A 1 142 ? -9.064 1.408 4.185 1.00 95.19 142 LEU A CA 1
ATOM 1109 C C . LEU A 1 142 ? -8.016 0.466 4.802 1.00 95.19 142 LEU A C 1
ATOM 1111 O O . LEU A 1 142 ? -8.421 -0.475 5.486 1.00 95.19 142 LEU A O 1
ATOM 1115 N N . PRO A 1 143 ? -6.696 0.709 4.665 1.00 92.62 143 PRO A N 1
ATOM 1116 C CA . PRO A 1 143 ? -5.705 -0.171 5.280 1.00 92.62 143 PRO A CA 1
ATOM 1117 C C . PRO A 1 143 ? -5.563 -0.001 6.797 1.00 92.62 143 PRO A C 1
ATOM 1119 O O . PRO A 1 143 ? -5.039 -0.888 7.469 1.00 92.62 143 PRO A O 1
ATOM 1122 N N . ARG A 1 144 ? -5.972 1.150 7.352 1.00 92.44 144 ARG A N 1
ATOM 1123 C CA . ARG A 1 144 ? -5.667 1.527 8.744 1.00 92.44 144 ARG A CA 1
ATOM 1124 C C . ARG A 1 144 ? -6.862 1.403 9.670 1.00 92.44 144 ARG A C 1
ATOM 1126 O O . ARG A 1 144 ? -6.692 0.949 10.798 1.00 92.44 144 ARG A O 1
ATOM 1133 N N . GLU A 1 145 ? -8.053 1.778 9.214 1.00 95.25 145 GLU A N 1
ATOM 1134 C CA . GLU A 1 145 ? -9.264 1.795 10.040 1.00 95.25 145 GLU A CA 1
ATOM 1135 C C . GLU A 1 145 ? -9.580 0.419 10.666 1.00 95.25 145 GLU A C 1
ATOM 1137 O O . GLU A 1 145 ? -9.789 0.368 11.882 1.00 95.25 145 GLU A O 1
ATOM 1142 N N . PRO A 1 146 ? -9.503 -0.720 9.939 1.00 93.50 146 PRO A N 1
ATOM 1143 C CA . PRO A 1 146 ? -9.744 -2.035 10.537 1.00 93.50 146 PRO A CA 1
ATOM 1144 C C . PRO A 1 146 ? -8.710 -2.418 11.605 1.00 93.50 146 PRO A C 1
ATOM 1146 O O . PRO A 1 146 ? -9.065 -3.026 12.618 1.00 93.50 146 PRO A O 1
ATOM 1149 N N . LEU A 1 147 ? -7.439 -2.055 11.394 1.00 92.06 147 LEU A N 1
ATOM 1150 C CA . LEU A 1 147 ? -6.348 -2.333 12.332 1.00 92.06 147 LEU A CA 1
ATOM 1151 C C . LEU A 1 147 ? -6.477 -1.479 13.593 1.00 92.06 147 LEU A C 1
ATOM 1153 O O . LEU A 1 147 ? -6.378 -2.001 14.704 1.00 92.06 147 LEU A O 1
ATOM 1157 N N . LEU A 1 148 ? -6.768 -0.188 13.422 1.00 95.12 148 LEU A N 1
ATOM 1158 C CA . LEU A 1 148 ? -7.010 0.735 14.521 1.00 95.12 148 LEU A CA 1
ATOM 1159 C C . LEU A 1 148 ? -8.217 0.286 15.346 1.00 95.12 148 LEU A C 1
ATOM 1161 O O . LEU A 1 148 ? -8.108 0.177 16.566 1.00 95.12 148 LEU A O 1
ATOM 1165 N N . ARG A 1 149 ? -9.328 -0.075 14.690 1.00 96.38 149 ARG A N 1
ATOM 1166 C CA . ARG A 1 149 ? -10.516 -0.625 15.354 1.00 96.38 149 ARG A CA 1
ATOM 1167 C C . ARG A 1 149 ? -10.189 -1.869 16.171 1.00 96.38 149 ARG A C 1
ATOM 1169 O O . ARG A 1 149 ? -10.584 -1.959 17.328 1.00 96.38 149 ARG A O 1
ATOM 1176 N N . ARG A 1 150 ? -9.445 -2.822 15.601 1.00 94.12 150 ARG A N 1
ATOM 1177 C CA . ARG A 1 150 ? -9.019 -4.030 16.324 1.00 94.12 150 ARG A CA 1
ATOM 1178 C C . ARG A 1 150 ? -8.192 -3.685 17.564 1.00 94.12 150 ARG A C 1
ATOM 1180 O O . ARG A 1 150 ? -8.390 -4.307 18.603 1.00 94.12 150 ARG A O 1
ATOM 1187 N N . PHE A 1 151 ? -7.284 -2.718 17.455 1.00 94.69 151 PHE A N 1
ATOM 1188 C CA . PHE A 1 151 ? -6.423 -2.302 18.558 1.00 94.69 151 PHE A CA 1
ATOM 1189 C C . PHE A 1 151 ? -7.218 -1.648 19.694 1.00 94.69 151 PHE A C 1
ATOM 1191 O O . PHE A 1 151 ? -7.086 -2.054 20.845 1.00 94.69 151 PHE A O 1
ATOM 1198 N N . VAL A 1 152 ? -8.093 -0.686 19.387 1.00 95.38 152 VAL A N 1
ATOM 1199 C CA . VAL A 1 152 ? -8.868 0.024 20.420 1.00 95.38 152 VAL A CA 1
ATOM 1200 C C . VAL A 1 152 ? -9.952 -0.854 21.049 1.00 95.38 152 VAL A C 1
ATOM 1202 O O . VAL A 1 152 ? -10.207 -0.728 22.243 1.00 95.38 152 VAL A O 1
ATOM 1205 N N . ARG A 1 153 ? -10.515 -1.821 20.307 1.00 96.12 153 ARG A N 1
ATOM 1206 C CA . ARG A 1 153 ? -11.490 -2.784 20.851 1.00 96.12 153 ARG A CA 1
ATOM 1207 C C . ARG A 1 153 ? -10.912 -3.763 21.862 1.00 96.12 153 ARG A C 1
ATOM 1209 O O . ARG A 1 153 ? -11.664 -4.381 22.608 1.00 96.12 153 ARG A O 1
ATOM 1216 N N . HIS A 1 154 ? -9.588 -3.895 21.914 1.00 94.12 154 HIS A N 1
ATOM 1217 C CA . HIS A 1 154 ? -8.933 -4.611 23.003 1.00 94.12 154 HIS A CA 1
ATOM 1218 C C . HIS A 1 154 ? -9.105 -3.891 24.352 1.00 94.12 154 HIS A C 1
ATOM 1220 O O . HIS A 1 154 ? -9.104 -4.543 25.391 1.00 94.12 154 HIS A O 1
ATOM 1226 N N . LEU A 1 155 ? -9.257 -2.562 24.333 1.00 93.88 155 LEU A N 1
ATOM 1227 C CA . LEU A 1 155 ? -9.465 -1.736 25.523 1.00 93.88 155 LEU A CA 1
ATOM 1228 C C . LEU A 1 155 ? -10.952 -1.545 25.835 1.00 93.88 155 LEU A C 1
ATOM 1230 O O . LEU A 1 155 ? -11.333 -1.615 26.999 1.00 93.88 155 LEU A O 1
ATOM 1234 N N . ASP A 1 156 ? -11.773 -1.314 24.808 1.00 95.75 156 ASP A N 1
ATOM 1235 C CA . ASP A 1 156 ? -13.225 -1.154 24.933 1.00 95.75 156 ASP A CA 1
ATOM 1236 C C . ASP A 1 156 ? -13.949 -1.884 23.785 1.00 95.75 156 ASP A C 1
ATOM 1238 O O . ASP A 1 156 ? -13.924 -1.415 22.644 1.00 95.75 156 ASP A O 1
ATOM 1242 N N . PRO A 1 157 ? -14.622 -3.019 24.050 1.00 95.56 157 PRO A N 1
ATOM 1243 C CA . PRO A 1 157 ? -15.312 -3.795 23.019 1.00 95.56 157 PRO A CA 1
ATOM 1244 C C . PRO A 1 157 ? -16.412 -3.042 22.251 1.00 95.56 157 PRO A C 1
ATOM 1246 O O . PRO A 1 157 ? -16.737 -3.457 21.128 1.00 95.56 157 PRO A O 1
ATOM 1249 N N . SER A 1 158 ? -16.973 -1.969 22.827 1.00 96.12 158 SER A N 1
ATOM 1250 C CA . SER A 1 158 ? -18.000 -1.120 22.206 1.00 96.12 158 SER A CA 1
ATOM 1251 C C . SER A 1 158 ? -17.429 -0.129 21.188 1.00 96.12 158 SER A C 1
ATOM 1253 O O . SER A 1 158 ? -18.186 0.443 20.407 1.00 96.12 158 SER A O 1
ATOM 1255 N N . ALA A 1 159 ? -16.103 0.056 21.168 1.00 97.19 159 ALA A N 1
ATOM 1256 C CA . ALA A 1 159 ? -15.465 1.066 20.343 1.00 97.19 159 ALA A CA 1
ATOM 1257 C C . ALA A 1 159 ? -15.630 0.802 18.839 1.00 97.19 159 ALA A C 1
ATOM 1259 O O . ALA A 1 159 ? -15.197 -0.227 18.307 1.00 97.19 159 ALA A O 1
ATOM 1260 N N . GLU A 1 160 ? -16.163 1.795 18.136 1.00 97.81 160 GLU A N 1
ATOM 1261 C CA . GLU A 1 160 ? -16.148 1.878 16.678 1.00 97.81 160 GLU A CA 1
ATOM 1262 C C . GLU A 1 160 ? -15.254 3.036 16.233 1.00 97.81 160 GLU A C 1
ATOM 1264 O O . GLU A 1 160 ? -15.107 4.035 16.934 1.00 97.81 160 GLU A O 1
ATOM 1269 N N . VAL A 1 161 ? -14.613 2.880 15.076 1.00 97.44 161 VAL A N 1
ATOM 1270 C CA . VAL A 1 161 ? -13.584 3.802 14.584 1.00 97.44 161 VAL A CA 1
ATOM 1271 C C . VAL A 1 161 ? -13.951 4.269 13.192 1.00 97.44 161 VAL A C 1
ATOM 1273 O O . VAL A 1 161 ? -14.326 3.456 12.354 1.00 97.44 161 VAL A O 1
ATOM 1276 N N . HIS A 1 162 ? -13.760 5.559 12.940 1.00 97.50 162 HIS A N 1
ATOM 1277 C CA . HIS A 1 162 ? -13.803 6.134 11.607 1.00 97.50 162 HIS A CA 1
ATOM 1278 C C . HIS A 1 162 ? -12.583 7.029 11.368 1.00 97.50 162 HIS A C 1
ATOM 1280 O O . HIS A 1 162 ? -12.305 7.938 12.154 1.00 97.50 162 HIS A O 1
ATOM 1286 N N . ILE A 1 163 ? -11.859 6.796 10.274 1.00 96.81 163 ILE A N 1
ATOM 1287 C CA . ILE A 1 163 ? -10.814 7.690 9.770 1.00 96.81 163 ILE A CA 1
ATOM 1288 C C . ILE A 1 163 ? -11.427 8.505 8.627 1.00 96.81 163 ILE A C 1
ATOM 1290 O O . ILE A 1 163 ? -11.506 8.021 7.494 1.00 96.81 163 ILE A O 1
ATOM 1294 N N . PRO A 1 164 ? -11.876 9.745 8.882 1.00 95.38 164 PRO A N 1
ATOM 1295 C CA . PRO A 1 164 ? -12.488 10.542 7.838 1.00 95.38 164 PRO A CA 1
ATOM 1296 C C . PRO A 1 164 ? -11.471 10.901 6.745 1.00 95.38 164 PRO A C 1
ATOM 1298 O O . PRO A 1 164 ? -10.373 11.377 7.059 1.00 95.38 164 PRO A O 1
ATOM 1301 N N . PRO A 1 165 ? -11.829 10.770 5.455 1.00 93.25 165 PRO A N 1
ATOM 1302 C CA . PRO A 1 165 ? -10.920 11.086 4.354 1.00 93.25 165 PRO A CA 1
ATOM 1303 C C . PRO A 1 165 ? -10.520 12.567 4.335 1.00 93.25 165 PRO A C 1
ATOM 1305 O O . PRO A 1 165 ? -9.378 12.887 4.037 1.00 93.25 165 PRO A O 1
ATOM 1308 N N . TYR A 1 166 ? -11.402 13.481 4.755 1.00 92.00 166 TYR A N 1
ATOM 1309 C CA . TYR A 1 166 ? -11.072 14.908 4.884 1.00 92.00 166 TYR A CA 1
ATOM 1310 C C . TYR A 1 166 ? -10.031 15.202 5.982 1.00 92.00 166 TYR A C 1
ATOM 1312 O O . TYR A 1 166 ? -9.509 16.310 6.062 1.00 92.00 166 TYR A O 1
ATOM 1320 N N . GLY A 1 167 ? -9.723 14.224 6.840 1.00 93.50 167 GLY A N 1
ATOM 1321 C CA . GLY A 1 167 ? -8.624 14.282 7.801 1.00 93.50 167 GLY A CA 1
ATOM 1322 C C . GLY A 1 167 ? -7.281 13.798 7.244 1.00 93.50 167 GLY A C 1
ATOM 1323 O O . GLY A 1 167 ? -6.319 13.739 8.007 1.00 93.50 167 GLY A O 1
ATOM 1324 N N . ASN A 1 168 ? -7.207 13.408 5.962 1.00 91.75 168 ASN A N 1
ATOM 1325 C CA . ASN A 1 168 ? -6.005 12.929 5.259 1.00 91.75 168 ASN A CA 1
ATOM 1326 C C . ASN A 1 168 ? -5.248 11.792 5.977 1.00 91.75 168 ASN A C 1
ATOM 1328 O O . ASN A 1 168 ? -4.042 11.627 5.809 1.00 91.75 168 ASN A O 1
ATOM 1332 N N . GLY A 1 169 ? -5.943 11.004 6.804 1.00 91.38 169 GLY A N 1
ATOM 1333 C CA . GLY A 1 169 ? -5.326 9.946 7.609 1.00 91.38 169 GLY A CA 1
ATOM 1334 C C . GLY A 1 169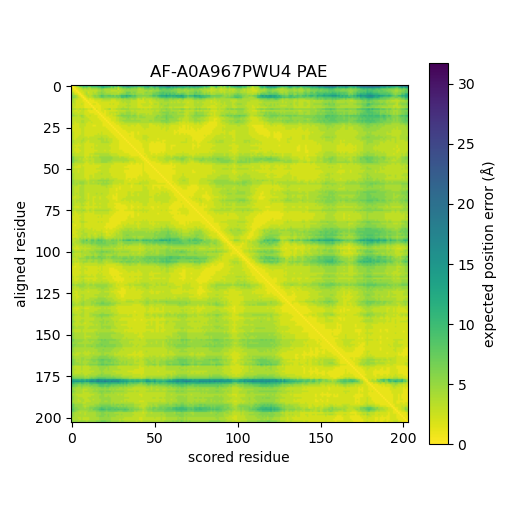 ? -4.641 10.400 8.900 1.00 91.38 169 GLY A C 1
ATOM 1335 O O . GLY A 1 169 ? -3.979 9.573 9.526 1.00 91.38 169 GLY A O 1
ATOM 1336 N N . PHE A 1 170 ? -4.784 11.670 9.296 1.00 95.06 170 PHE A N 1
ATOM 1337 C CA . PHE A 1 170 ? -4.236 12.226 10.542 1.00 95.06 170 PHE A CA 1
ATOM 1338 C C . PHE A 1 170 ? -5.262 12.323 11.681 1.00 95.06 170 PHE A C 1
ATOM 1340 O O . PHE A 1 170 ? -4.875 12.514 12.836 1.00 95.06 170 PHE A O 1
ATOM 1347 N N . LEU A 1 171 ? -6.557 12.227 11.363 1.00 96.69 171 LEU A N 1
ATOM 1348 C CA . LEU A 1 171 ? -7.671 12.285 12.310 1.00 96.69 171 LEU A CA 1
ATOM 1349 C C . LEU A 1 171 ? -8.315 10.904 12.453 1.00 96.69 171 LEU A C 1
ATOM 1351 O O . LEU A 1 171 ? -8.639 10.277 11.448 1.00 96.69 171 LEU A O 1
ATOM 1355 N N . ALA A 1 172 ? -8.552 10.476 13.690 1.00 97.75 172 ALA A N 1
ATOM 1356 C CA . ALA A 1 172 ? -9.420 9.350 14.013 1.00 97.75 172 ALA A CA 1
ATOM 1357 C C . ALA A 1 172 ? -10.596 9.811 14.881 1.00 97.75 172 ALA A C 1
ATOM 1359 O O . ALA A 1 172 ? -10.425 10.595 15.816 1.00 97.75 172 ALA A O 1
ATOM 1360 N N . LEU A 1 173 ? -11.784 9.304 14.576 1.00 98.31 173 LEU A N 1
ATOM 1361 C CA . LEU A 1 173 ? -12.983 9.428 15.396 1.00 98.31 173 LEU A CA 1
ATOM 1362 C C . LEU A 1 173 ? -13.252 8.067 16.031 1.00 98.31 173 LEU A C 1
ATOM 1364 O O . LEU A 1 173 ? -13.217 7.052 15.333 1.00 98.31 173 LEU A O 1
ATOM 1368 N N . ILE A 1 174 ? -13.504 8.041 17.333 1.00 97.94 174 ILE A N 1
ATOM 1369 C CA . ILE A 1 174 ? -13.825 6.829 18.080 1.00 97.94 174 ILE A CA 1
ATOM 1370 C C . ILE A 1 174 ? -15.160 7.060 18.768 1.00 97.94 174 ILE A C 1
ATOM 1372 O O . ILE A 1 174 ? -15.315 8.019 19.508 1.00 97.94 174 ILE A O 1
ATOM 1376 N N . GLN A 1 175 ? -16.128 6.191 18.527 1.00 98.00 175 GLN A N 1
ATOM 1377 C CA . GLN A 1 175 ? -17.401 6.203 19.236 1.00 98.00 175 GLN A CA 1
ATOM 1378 C C . GLN A 1 175 ? -17.405 5.075 20.263 1.00 98.00 175 GLN A C 1
ATOM 1380 O O . GLN A 1 175 ? -16.994 3.966 19.933 1.00 98.00 175 GLN A O 1
ATOM 1385 N N . ILE A 1 176 ? -17.899 5.345 21.474 1.00 97.31 176 ILE A N 1
ATOM 1386 C CA . ILE A 1 176 ? -18.026 4.352 22.549 1.00 97.31 176 ILE A CA 1
ATOM 1387 C C . ILE A 1 176 ? -19.364 4.445 23.277 1.00 97.31 176 ILE A C 1
ATOM 1389 O O . ILE A 1 176 ? -20.000 5.504 23.315 1.00 97.31 176 ILE A O 1
ATOM 1393 N N . GLU A 1 177 ? -19.739 3.359 23.945 1.00 95.88 177 GLU A N 1
ATOM 1394 C CA . GLU A 1 177 ? -20.732 3.386 25.015 1.00 95.88 177 GLU A CA 1
ATOM 1395 C C . GLU A 1 177 ? -20.043 3.781 26.324 1.00 95.88 177 GLU A C 1
ATOM 1397 O O . GLU A 1 177 ? -19.370 2.988 26.975 1.00 95.88 177 GLU A O 1
ATOM 1402 N N . ARG A 1 178 ? -20.164 5.056 26.699 1.00 87.88 178 ARG A N 1
ATOM 1403 C CA . ARG A 1 178 ? -19.391 5.609 27.814 1.00 87.88 178 ARG A CA 1
ATOM 1404 C C . ARG A 1 178 ? -19.883 5.099 29.171 1.00 87.88 178 ARG A C 1
ATOM 1406 O O . ARG A 1 178 ? -20.935 5.523 29.646 1.00 87.88 178 ARG A O 1
ATOM 1413 N N . ASP A 1 179 ? -19.049 4.314 29.844 1.00 86.81 179 ASP A N 1
ATOM 1414 C CA . ASP A 1 179 ? -19.268 3.822 31.209 1.00 86.81 179 ASP A CA 1
ATOM 1415 C C . ASP A 1 179 ? -18.331 4.479 32.248 1.00 86.81 179 ASP A C 1
ATOM 1417 O O . ASP A 1 179 ? -18.742 4.788 33.367 1.00 86.81 179 ASP A O 1
ATOM 1421 N N . ASN A 1 180 ? -17.082 4.764 31.866 1.00 92.19 180 ASN A N 1
ATOM 1422 C CA . ASN A 1 180 ? -16.017 5.269 32.726 1.00 92.19 180 ASN A CA 1
ATOM 1423 C C . ASN A 1 180 ? -15.427 6.582 32.166 1.00 92.19 180 ASN A C 1
ATOM 1425 O O . ASN A 1 180 ? -15.075 6.673 30.986 1.00 92.19 180 ASN A O 1
ATOM 1429 N N . PRO A 1 181 ? -15.273 7.635 32.996 1.00 93.62 181 PRO A N 1
ATOM 1430 C CA . PRO A 1 181 ? -14.757 8.928 32.546 1.00 93.62 181 PRO A CA 1
ATOM 1431 C C . PRO A 1 181 ? -13.307 8.896 32.032 1.00 93.62 181 PRO A C 1
ATOM 1433 O O . PRO A 1 181 ? -12.920 9.814 31.310 1.00 93.62 181 PRO A O 1
ATOM 1436 N N . GLY A 1 182 ? -12.513 7.879 32.379 1.00 95.69 182 GLY A N 1
ATOM 1437 C CA . GLY A 1 182 ? -11.135 7.696 31.916 1.00 95.69 182 GLY A CA 1
ATOM 1438 C C . GLY A 1 182 ? -11.001 6.973 30.572 1.00 95.69 182 GLY A C 1
ATOM 1439 O O . GLY A 1 182 ? -9.976 7.140 29.907 1.00 95.69 182 GLY A O 1
ATOM 1440 N N . THR A 1 183 ? -12.021 6.220 30.142 1.00 95.62 183 THR A N 1
ATOM 1441 C CA . THR A 1 183 ? -11.996 5.429 28.898 1.00 95.62 183 THR A CA 1
ATOM 1442 C C . THR A 1 183 ? -11.666 6.276 27.662 1.00 95.62 183 THR A C 1
ATOM 1444 O O . THR A 1 183 ? -10.733 5.903 26.946 1.00 95.62 183 THR A O 1
ATOM 1447 N N . PRO A 1 184 ? -12.279 7.464 27.447 1.00 97.00 184 PRO A N 1
ATOM 1448 C CA . PRO A 1 184 ? -11.943 8.316 26.304 1.00 97.00 184 PRO A CA 1
ATOM 1449 C C . PRO A 1 184 ? -10.454 8.673 26.210 1.00 97.00 184 PRO A C 1
ATOM 1451 O O . PRO A 1 184 ? -9.856 8.613 25.137 1.00 97.00 184 PRO A O 1
ATOM 1454 N N . LYS A 1 185 ? -9.817 8.991 27.346 1.00 96.44 185 LYS A N 1
ATOM 1455 C CA . LYS A 1 185 ? -8.391 9.345 27.391 1.00 96.44 185 LYS A CA 1
ATOM 1456 C C . LYS A 1 185 ? -7.508 8.157 27.007 1.00 96.44 185 LYS A C 1
ATOM 1458 O O . LYS A 1 185 ? -6.568 8.323 26.231 1.00 96.44 185 LYS A O 1
ATOM 1463 N N . ASN A 1 186 ? -7.807 6.975 27.542 1.00 95.62 186 ASN A N 1
ATOM 1464 C CA . ASN A 1 186 ? -7.037 5.765 27.258 1.00 95.62 186 ASN A CA 1
ATOM 1465 C C . ASN A 1 186 ? -7.153 5.364 25.783 1.00 95.62 186 ASN A C 1
ATOM 1467 O O . ASN A 1 186 ? -6.142 5.044 25.162 1.00 95.62 186 ASN A O 1
ATOM 1471 N N . LEU A 1 187 ? -8.357 5.446 25.208 1.00 96.50 187 LEU A N 1
ATOM 1472 C CA . LEU A 1 187 ? -8.587 5.152 23.793 1.00 96.50 187 LEU A CA 1
ATOM 1473 C C . LEU A 1 187 ? -7.883 6.153 22.877 1.00 96.50 187 LEU A C 1
ATOM 1475 O O . LEU A 1 187 ? -7.253 5.739 21.906 1.00 96.50 187 LEU A O 1
ATOM 1479 N N . ALA A 1 188 ? -7.913 7.447 23.209 1.00 96.50 188 ALA A N 1
ATOM 1480 C CA . ALA A 1 188 ? -7.194 8.463 22.446 1.00 96.50 188 ALA A CA 1
ATOM 1481 C C . ALA A 1 188 ? -5.679 8.196 22.421 1.00 96.50 188 ALA A C 1
ATOM 1483 O O . ALA A 1 188 ? -5.063 8.213 21.355 1.00 96.50 188 ALA A O 1
ATOM 1484 N N . MET A 1 189 ? -5.085 7.883 23.579 1.00 95.81 189 MET A N 1
ATOM 1485 C CA . MET A 1 189 ? -3.662 7.532 23.672 1.00 95.81 189 MET A CA 1
ATOM 1486 C C . MET A 1 189 ? -3.334 6.250 22.899 1.00 95.81 189 MET A C 1
ATOM 1488 O O . MET A 1 189 ? -2.331 6.197 22.189 1.00 95.81 189 MET A O 1
ATOM 1492 N N . ALA A 1 190 ? -4.188 5.231 23.001 1.00 95.00 190 ALA A N 1
ATOM 1493 C CA . ALA A 1 190 ? -4.023 3.973 22.285 1.00 95.00 190 ALA A CA 1
ATOM 1494 C C . ALA A 1 190 ? -4.079 4.165 20.764 1.00 95.00 190 ALA A C 1
ATOM 1496 O O . ALA A 1 190 ? -3.245 3.625 20.042 1.00 95.00 190 ALA A O 1
ATOM 1497 N N . ALA A 1 191 ? -5.015 4.974 20.273 1.00 95.25 191 ALA A N 1
ATOM 1498 C CA . ALA A 1 191 ? -5.155 5.249 18.851 1.00 95.25 191 ALA A CA 1
ATOM 1499 C C . ALA A 1 191 ? -3.949 5.992 18.262 1.00 95.25 191 ALA A C 1
ATOM 1501 O O . ALA A 1 191 ? -3.486 5.633 17.180 1.00 95.25 191 ALA A O 1
ATOM 1502 N N . MET A 1 192 ? -3.395 6.967 18.989 1.00 94.75 192 MET A N 1
ATOM 1503 C CA . MET A 1 192 ? -2.152 7.644 18.589 1.00 94.75 192 MET A CA 1
ATOM 1504 C C . MET A 1 192 ? -0.945 6.693 18.603 1.00 94.75 192 MET A C 1
ATOM 1506 O O . MET A 1 192 ? -0.060 6.810 17.761 1.00 94.75 192 MET A O 1
ATOM 1510 N N . ALA A 1 193 ? -0.910 5.725 19.525 1.00 92.38 193 ALA A N 1
ATOM 1511 C CA . ALA A 1 193 ? 0.152 4.719 19.580 1.00 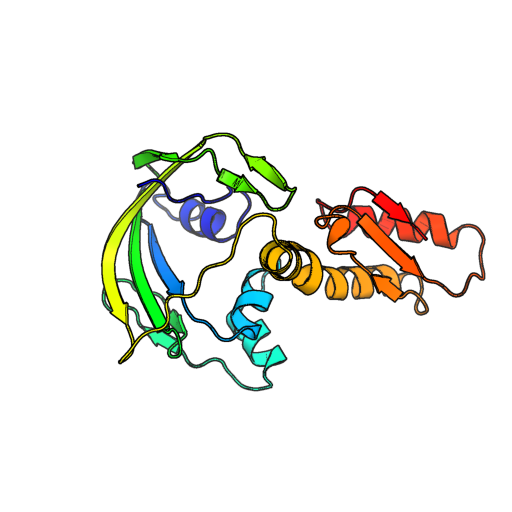92.38 193 ALA A CA 1
ATOM 1512 C C . ALA A 1 193 ? 0.041 3.654 18.472 1.00 92.38 193 ALA A C 1
ATOM 1514 O O . ALA A 1 193 ? 1.050 3.077 18.071 1.00 92.38 193 ALA A O 1
ATOM 1515 N N . ALA A 1 194 ? -1.168 3.387 17.971 1.00 88.75 194 ALA A N 1
ATOM 1516 C CA . ALA A 1 194 ? -1.421 2.320 17.005 1.00 88.75 194 ALA A CA 1
ATOM 1517 C C . ALA A 1 194 ? -0.835 2.603 15.612 1.00 88.75 194 ALA A C 1
ATOM 1519 O O . ALA A 1 194 ? -0.480 1.668 14.893 1.00 88.75 194 ALA A O 1
ATOM 1520 N N . HIS A 1 195 ? -0.750 3.871 15.199 1.00 84.44 195 HIS A N 1
ATOM 1521 C CA . HIS A 1 195 ? -0.240 4.224 13.878 1.00 84.44 195 HIS A CA 1
ATOM 1522 C C . HIS A 1 195 ? 0.429 5.603 13.873 1.00 84.44 195 HIS A C 1
ATOM 1524 O O . HIS A 1 195 ? -0.183 6.594 14.254 1.00 84.44 195 HIS A O 1
ATOM 1530 N N . ILE A 1 196 ? 1.650 5.679 13.328 1.00 83.62 196 ILE A N 1
ATOM 1531 C CA . ILE A 1 196 ? 2.529 6.865 13.380 1.00 83.62 196 ILE A CA 1
ATOM 1532 C C . ILE A 1 196 ? 1.901 8.164 12.845 1.00 83.62 196 ILE A C 1
ATOM 1534 O O . ILE A 1 196 ? 2.230 9.249 13.309 1.00 83.62 196 ILE A O 1
ATOM 1538 N N . ASN A 1 197 ? 0.986 8.055 11.880 1.00 89.12 197 ASN A N 1
ATOM 1539 C CA . ASN A 1 197 ? 0.321 9.216 11.283 1.00 89.12 197 ASN A CA 1
ATOM 1540 C C . ASN A 1 197 ? -0.914 9.701 12.063 1.00 89.12 197 ASN A C 1
ATOM 1542 O O . ASN A 1 197 ? -1.366 10.811 11.814 1.00 89.12 197 ASN A O 1
ATOM 1546 N N . ILE A 1 198 ? -1.495 8.927 12.985 1.00 93.81 198 ILE A N 1
ATOM 1547 C CA . ILE A 1 198 ? -2.673 9.399 13.728 1.00 93.81 198 ILE A CA 1
ATOM 1548 C C . ILE A 1 198 ? -2.224 10.453 14.737 1.00 93.81 198 ILE A C 1
ATOM 1550 O O . ILE A 1 198 ? -1.523 10.156 15.700 1.00 93.81 198 ILE A O 1
ATOM 1554 N N . ARG A 1 199 ? -2.635 11.700 14.503 1.00 94.31 199 ARG A N 1
ATOM 1555 C CA . ARG A 1 199 ? -2.202 12.865 15.283 1.00 94.31 199 ARG A CA 1
ATOM 1556 C C . ARG A 1 199 ? -3.316 13.444 16.141 1.00 94.31 199 ARG A C 1
ATOM 1558 O O . ARG A 1 199 ? -3.055 13.904 17.246 1.00 94.31 199 ARG A O 1
ATOM 1565 N N . ASN A 1 200 ? -4.540 13.444 15.625 1.00 96.81 200 ASN A N 1
ATOM 1566 C CA . ASN A 1 200 ? -5.714 13.961 16.313 1.00 96.81 200 ASN A CA 1
ATOM 1567 C C . ASN A 1 200 ? -6.702 12.818 16.526 1.00 96.81 200 ASN A C 1
ATOM 1569 O O . ASN A 1 200 ? -6.984 12.061 15.597 1.00 96.81 200 ASN A O 1
ATOM 1573 N N . VAL A 1 201 ? -7.237 12.706 17.739 1.00 97.75 201 VAL A N 1
ATOM 1574 C CA . VAL A 1 201 ? -8.248 11.702 18.073 1.00 97.75 201 VAL A CA 1
ATOM 1575 C C . VAL A 1 201 ? -9.392 12.384 18.803 1.00 97.75 201 VAL A C 1
ATOM 1577 O O . VAL A 1 201 ? -9.158 13.139 19.746 1.00 97.75 201 VAL A O 1
ATOM 1580 N N . ILE A 1 202 ? -10.615 12.124 18.353 1.00 97.81 202 ILE A N 1
ATOM 1581 C CA . ILE A 1 202 ? -11.848 12.549 19.016 1.00 97.81 202 ILE A CA 1
ATOM 1582 C C . ILE A 1 202 ? -12.543 11.282 19.499 1.00 97.81 202 ILE A C 1
ATOM 1584 O O . ILE A 1 202 ? -12.742 10.367 18.701 1.00 97.81 202 ILE A O 1
ATOM 1588 N N . VAL A 1 203 ? -12.870 11.237 20.790 1.00 96.50 203 VAL A N 1
ATOM 1589 C CA . VAL A 1 203 ? -13.601 10.140 21.438 1.00 96.50 203 VAL A CA 1
ATOM 1590 C C . VAL A 1 203 ? -14.860 10.686 22.089 1.00 96.50 203 VAL A C 1
ATOM 1592 O O . VAL A 1 203 ? -14.728 11.728 22.773 1.00 96.50 203 VAL A O 1
#